Protein AF-A0AAV5FWJ8-F1 (afdb_monomer_lite)

Structure (mmCIF, N/CA/C/O backbone):
data_AF-A0AAV5FWJ8-F1
#
_entry.id   AF-A0AAV5FWJ8-F1
#
loop_
_atom_site.group_PDB
_atom_site.id
_atom_site.type_symbol
_atom_site.label_atom_id
_atom_site.label_alt_id
_atom_site.label_comp_id
_atom_site.label_asym_id
_atom_site.label_entity_id
_atom_site.label_seq_id
_atom_site.pdbx_PDB_ins_code
_atom_site.Cartn_x
_atom_site.Cartn_y
_atom_site.Cartn_z
_atom_site.occupancy
_atom_site.B_iso_or_equiv
_atom_site.auth_seq_id
_atom_site.auth_comp_id
_atom_site.auth_asym_id
_atom_site.auth_atom_id
_atom_site.pdbx_PDB_model_num
ATOM 1 N N . MET A 1 1 ? 58.775 -11.569 -52.086 1.00 60.81 1 MET A N 1
ATOM 2 C CA . MET A 1 1 ? 58.206 -10.870 -50.910 1.00 60.81 1 MET A CA 1
ATOM 3 C C . MET A 1 1 ? 56.687 -10.747 -50.998 1.00 60.81 1 MET A C 1
ATOM 5 O O . MET A 1 1 ? 56.030 -11.166 -50.059 1.00 60.81 1 MET A O 1
ATOM 9 N N . GLU A 1 2 ? 56.123 -10.291 -52.120 1.00 70.44 2 GLU A N 1
ATOM 10 C CA . GLU A 1 2 ? 54.663 -10.152 -52.333 1.00 70.44 2 GLU A CA 1
ATOM 11 C C . GLU A 1 2 ? 53.834 -11.426 -52.063 1.00 70.44 2 GLU A C 1
ATOM 13 O O . GLU A 1 2 ? 52.819 -11.384 -51.371 1.00 70.44 2 GLU A O 1
ATOM 18 N N . ALA A 1 3 ? 54.298 -12.592 -52.529 1.00 71.25 3 ALA A N 1
ATOM 19 C CA . ALA A 1 3 ? 53.581 -13.860 -52.343 1.00 71.25 3 ALA A CA 1
ATOM 20 C C . ALA A 1 3 ? 53.459 -14.290 -50.865 1.00 71.25 3 ALA A C 1
ATOM 22 O O . ALA A 1 3 ? 52.453 -14.877 -50.471 1.00 71.25 3 ALA A O 1
ATOM 23 N N . ALA A 1 4 ? 54.450 -13.960 -50.030 1.00 77.69 4 ALA A N 1
ATOM 24 C CA . ALA A 1 4 ? 54.425 -14.277 -48.601 1.00 77.69 4 ALA A CA 1
ATOM 25 C C . ALA A 1 4 ? 53.413 -13.400 -47.842 1.00 77.69 4 ALA A C 1
ATOM 27 O O . ALA A 1 4 ? 52.727 -13.878 -46.940 1.00 77.69 4 ALA A O 1
ATOM 28 N N . TRP A 1 5 ? 53.265 -12.137 -48.253 1.00 76.62 5 TRP A N 1
ATOM 29 C CA . TRP A 1 5 ? 52.273 -11.214 -47.696 1.00 76.62 5 TRP A CA 1
ATOM 30 C C . TRP A 1 5 ? 50.840 -11.589 -48.075 1.00 76.62 5 TRP A C 1
ATOM 32 O O . TRP A 1 5 ? 49.943 -11.509 -47.235 1.00 76.62 5 TRP A O 1
ATOM 42 N N . LEU A 1 6 ? 50.628 -12.048 -49.310 1.00 83.25 6 LEU A N 1
ATOM 43 C CA . LEU A 1 6 ? 49.345 -12.597 -49.752 1.00 83.25 6 LEU A CA 1
ATOM 44 C C . LEU A 1 6 ? 48.966 -13.851 -48.959 1.00 83.25 6 LEU A C 1
ATOM 46 O O . LEU A 1 6 ? 47.841 -13.941 -48.469 1.00 83.25 6 LEU A O 1
ATOM 50 N N . LEU A 1 7 ? 49.912 -14.773 -48.755 1.00 85.00 7 LEU A N 1
ATOM 51 C CA . LEU A 1 7 ? 49.675 -15.991 -47.980 1.00 85.00 7 LEU A CA 1
ATOM 52 C C . LEU A 1 7 ? 49.298 -15.677 -46.523 1.00 85.00 7 LEU A C 1
ATOM 54 O O . LEU A 1 7 ? 48.324 -16.220 -46.011 1.00 85.00 7 LEU A O 1
ATOM 58 N N . LEU A 1 8 ? 50.013 -14.754 -45.872 1.00 84.94 8 LEU A N 1
ATOM 59 C CA . LEU A 1 8 ? 49.716 -14.338 -44.497 1.00 84.94 8 LEU A CA 1
ATOM 60 C C . LEU A 1 8 ? 48.331 -13.695 -44.362 1.00 84.94 8 LEU A C 1
ATOM 62 O O . LEU A 1 8 ? 47.627 -13.969 -43.394 1.00 84.94 8 LEU A O 1
ATOM 66 N N . ARG A 1 9 ? 47.908 -12.880 -45.336 1.00 87.50 9 ARG A N 1
ATOM 67 C CA . ARG A 1 9 ? 46.565 -12.274 -45.339 1.00 87.50 9 ARG A CA 1
ATOM 68 C C . ARG A 1 9 ? 45.466 -13.314 -45.520 1.00 87.50 9 ARG A C 1
ATOM 70 O O . ARG A 1 9 ? 44.457 -13.241 -44.827 1.00 87.50 9 ARG A O 1
ATOM 77 N N . VAL A 1 10 ? 45.671 -14.291 -46.404 1.00 89.56 10 VAL A N 1
ATOM 78 C CA . VAL A 1 10 ? 44.721 -15.395 -46.605 1.00 89.56 10 VAL A CA 1
ATOM 79 C C . VAL A 1 10 ? 44.623 -16.253 -45.346 1.00 89.56 10 VAL A C 1
ATOM 81 O O . VAL A 1 10 ? 43.520 -16.552 -44.905 1.00 89.56 10 VAL A O 1
ATOM 84 N N . LEU A 1 11 ? 45.750 -16.587 -44.714 1.00 90.31 11 LEU A N 1
ATOM 85 C CA . LEU A 1 11 ? 45.762 -17.353 -43.465 1.00 90.31 11 LEU A CA 1
ATOM 86 C C . LEU A 1 11 ? 45.104 -16.589 -42.309 1.00 90.31 11 LEU A C 1
ATOM 88 O O . LEU A 1 11 ? 44.330 -17.180 -41.562 1.00 90.31 1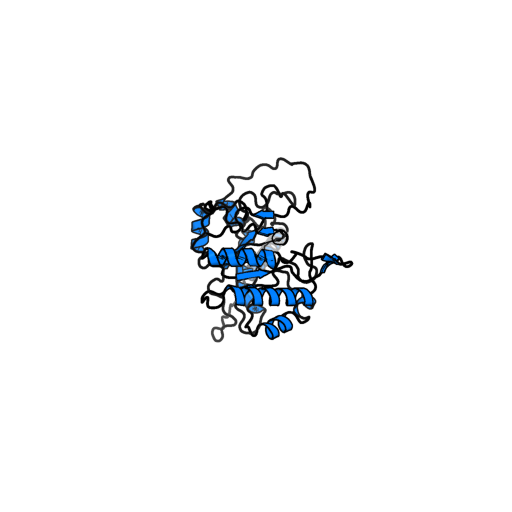1 LEU A O 1
ATOM 92 N N . ALA A 1 12 ? 45.347 -15.281 -42.190 1.00 88.62 12 ALA A N 1
ATOM 93 C CA . ALA A 1 12 ? 44.696 -14.439 -41.189 1.00 88.62 12 ALA A CA 1
ATOM 94 C C . ALA A 1 12 ? 43.181 -14.346 -41.416 1.00 88.62 12 ALA A C 1
ATOM 96 O O . ALA A 1 12 ? 42.411 -14.428 -40.461 1.00 88.62 12 ALA A O 1
ATOM 97 N N . TRP A 1 13 ? 42.744 -14.224 -42.673 1.00 88.19 13 TRP A N 1
ATOM 98 C CA . TRP A 1 13 ? 41.325 -14.189 -43.017 1.00 88.19 13 TRP A CA 1
ATOM 99 C C . TRP A 1 13 ? 40.649 -15.536 -42.747 1.00 88.19 13 TRP A C 1
ATOM 101 O O . TRP A 1 13 ? 39.621 -15.572 -42.086 1.00 88.19 13 TRP A O 1
ATOM 111 N N . LEU A 1 14 ? 41.270 -16.650 -43.147 1.00 87.38 14 LEU A N 1
ATOM 112 C CA . LEU A 1 14 ? 40.779 -17.998 -42.845 1.00 87.38 14 LEU A CA 1
ATOM 113 C C . LEU A 1 14 ? 40.705 -18.259 -41.336 1.00 87.38 14 LEU A C 1
ATOM 115 O O . LEU A 1 14 ? 39.734 -18.849 -40.867 1.00 87.38 14 LEU A O 1
ATOM 119 N N . TRP A 1 15 ? 41.692 -17.793 -40.567 1.00 82.75 15 TRP A N 1
ATOM 120 C CA . TRP A 1 15 ? 41.691 -17.900 -39.109 1.00 82.75 15 TRP A CA 1
ATOM 121 C C . TRP A 1 15 ? 40.567 -17.069 -38.475 1.00 82.75 15 TRP A C 1
ATOM 123 O O . TRP A 1 15 ? 39.828 -17.576 -37.632 1.00 82.75 15 TRP A O 1
ATOM 133 N N . PHE A 1 16 ? 40.375 -15.827 -38.928 1.00 80.00 16 PHE A N 1
ATOM 134 C CA . PHE A 1 16 ? 39.308 -14.946 -38.449 1.00 80.00 16 PHE A CA 1
ATOM 135 C C . PHE A 1 16 ? 37.911 -15.472 -38.820 1.00 80.00 16 PHE A C 1
ATOM 137 O O . PHE A 1 16 ? 37.017 -15.512 -37.976 1.00 80.00 16 PHE A O 1
ATOM 144 N N . SER A 1 17 ? 37.731 -15.966 -40.047 1.00 76.06 17 SER A N 1
ATOM 145 C CA . SER A 1 17 ? 36.498 -16.622 -40.490 1.00 76.06 17 SER A CA 1
ATOM 146 C C . SER A 1 17 ? 36.217 -17.900 -39.698 1.00 76.06 17 SER A C 1
ATOM 148 O O . SER A 1 17 ? 35.085 -18.108 -39.275 1.00 76.06 17 SER A O 1
ATOM 150 N N . ALA A 1 18 ? 37.229 -18.730 -39.421 1.00 75.81 18 ALA A N 1
ATOM 151 C CA . ALA A 1 18 ? 37.073 -19.923 -38.586 1.00 75.81 18 ALA A CA 1
ATOM 152 C C . ALA A 1 18 ? 36.707 -19.580 -37.129 1.00 75.81 18 ALA A C 1
ATOM 154 O O . ALA A 1 18 ? 35.933 -20.304 -36.502 1.00 75.81 18 ALA A O 1
ATOM 155 N N . MET A 1 19 ? 37.220 -18.467 -36.594 1.00 72.69 19 MET A N 1
ATOM 156 C CA . MET A 1 19 ? 36.850 -17.959 -35.271 1.00 72.69 19 MET A CA 1
ATOM 157 C C . MET A 1 19 ? 35.398 -17.452 -35.244 1.00 72.69 19 MET A C 1
ATOM 159 O O . MET A 1 19 ? 34.667 -17.764 -34.308 1.00 72.69 19 MET A O 1
ATOM 163 N N . LEU A 1 20 ? 34.946 -16.764 -36.299 1.00 65.81 20 LEU A N 1
ATOM 164 C CA . LEU A 1 20 ? 33.546 -16.356 -36.479 1.00 65.81 20 LEU A CA 1
ATOM 165 C C . LEU A 1 20 ? 32.591 -17.549 -36.662 1.00 65.81 20 LEU A C 1
ATOM 167 O O . LEU A 1 20 ? 31.482 -17.525 -36.142 1.00 65.81 20 LEU A O 1
ATOM 171 N N . LEU A 1 21 ? 33.023 -18.623 -37.330 1.00 61.06 21 LEU A N 1
ATOM 172 C CA . LEU A 1 21 ? 32.255 -19.872 -37.457 1.00 61.06 21 LEU A CA 1
ATOM 173 C C . LEU A 1 21 ? 32.137 -20.640 -36.126 1.00 61.06 21 LEU A C 1
ATOM 175 O O . LEU A 1 21 ? 31.133 -21.310 -35.897 1.00 61.06 21 LEU A O 1
ATOM 179 N N . ARG A 1 22 ? 33.118 -20.514 -35.221 1.00 57.12 22 ARG A N 1
ATOM 180 C CA . ARG A 1 22 ? 33.041 -21.039 -33.839 1.00 57.12 22 ARG A CA 1
ATOM 181 C C . ARG A 1 22 ? 32.178 -20.186 -32.903 1.00 57.12 22 ARG A C 1
ATOM 183 O O . ARG A 1 22 ? 31.825 -20.659 -31.830 1.00 57.12 22 ARG A O 1
ATOM 190 N N . LEU A 1 23 ? 31.828 -18.968 -33.316 1.00 56.84 23 LEU A N 1
ATOM 191 C CA . LEU A 1 23 ? 30.830 -18.103 -32.678 1.00 56.84 23 LEU A CA 1
ATOM 192 C C . LEU A 1 23 ? 29.406 -18.381 -33.194 1.00 56.84 23 LEU A C 1
ATOM 194 O O . LEU A 1 23 ? 28.501 -17.579 -32.970 1.00 56.84 23 LEU A O 1
ATOM 198 N N . GLY A 1 24 ? 29.180 -19.512 -33.872 1.00 58.09 24 GLY A N 1
ATOM 199 C CA . GLY A 1 24 ? 27.833 -20.056 -34.008 1.00 58.09 24 GLY A CA 1
ATOM 200 C C . GLY A 1 24 ? 27.246 -20.245 -32.612 1.00 58.09 24 GLY A C 1
ATOM 201 O O . GLY A 1 24 ? 27.868 -20.900 -31.776 1.00 58.09 24 GLY A O 1
ATOM 202 N N . ALA A 1 25 ? 26.098 -19.612 -32.354 1.00 63.75 25 ALA A N 1
ATOM 203 C CA . ALA A 1 25 ? 25.400 -19.691 -31.079 1.00 63.75 25 ALA A CA 1
ATOM 204 C C . ALA A 1 25 ? 25.365 -21.149 -30.612 1.00 63.75 25 ALA A C 1
ATOM 206 O O . ALA A 1 25 ? 24.894 -22.023 -31.346 1.00 63.75 25 ALA A O 1
ATOM 207 N N . ALA A 1 26 ? 25.906 -21.416 -29.421 1.00 65.81 26 ALA A N 1
ATOM 208 C CA . ALA A 1 26 ? 25.720 -22.711 -28.795 1.00 65.81 26 ALA A CA 1
ATOM 209 C C . ALA A 1 26 ? 24.214 -22.993 -28.795 1.00 65.81 26 ALA A C 1
ATOM 211 O O . ALA A 1 26 ? 23.427 -22.128 -28.407 1.00 65.81 26 ALA A O 1
ATOM 212 N N . ALA A 1 27 ? 23.808 -24.159 -29.295 1.00 70.88 27 ALA A N 1
ATOM 213 C CA . ALA A 1 27 ? 22.422 -24.578 -29.196 1.00 70.88 27 ALA A CA 1
ATOM 214 C C . ALA A 1 27 ? 22.107 -24.751 -27.705 1.00 70.88 27 ALA A C 1
ATOM 216 O O . ALA A 1 27 ? 22.448 -25.768 -27.102 1.00 70.88 27 ALA A O 1
ATOM 217 N N . GLU A 1 28 ? 21.530 -23.722 -27.092 1.00 77.75 28 GLU A N 1
ATOM 218 C CA . GLU A 1 28 ? 21.041 -23.802 -25.725 1.00 77.75 28 GLU A CA 1
ATOM 219 C C . GLU A 1 28 ? 19.776 -24.659 -25.726 1.00 77.75 28 GLU A C 1
ATOM 221 O O . GLU A 1 28 ? 18.776 -24.341 -26.372 1.00 77.75 28 GLU A O 1
ATOM 226 N N . VAL A 1 29 ? 19.836 -25.788 -25.022 1.00 86.25 29 VAL A N 1
ATOM 227 C CA . VAL A 1 29 ? 18.695 -26.685 -24.858 1.00 86.25 29 VAL A CA 1
ATOM 228 C C . VAL A 1 29 ? 17.967 -26.296 -23.578 1.00 86.25 29 VAL A C 1
ATOM 230 O O . VAL A 1 29 ? 18.503 -26.443 -22.482 1.00 86.25 29 VAL A O 1
ATOM 233 N N . VAL A 1 30 ? 16.728 -25.826 -23.715 1.00 86.38 30 VAL A N 1
ATOM 234 C CA . VAL A 1 30 ? 15.820 -25.610 -22.583 1.00 86.38 30 VAL A CA 1
ATOM 235 C C . VAL A 1 30 ? 15.026 -26.893 -22.348 1.00 86.38 30 VAL A C 1
ATOM 237 O O . VAL A 1 30 ? 14.288 -27.338 -23.226 1.00 86.38 30 VAL A O 1
ATOM 240 N N . ALA A 1 31 ? 15.169 -27.487 -21.163 1.00 88.50 31 ALA A N 1
ATOM 241 C CA . ALA A 1 31 ? 14.372 -28.633 -20.732 1.00 88.50 31 ALA A CA 1
ATOM 242 C C . ALA A 1 31 ? 13.224 -28.168 -19.824 1.00 88.50 31 ALA A C 1
ATOM 244 O O . ALA A 1 31 ? 13.441 -27.401 -18.888 1.00 88.50 31 ALA A O 1
ATOM 245 N N . VAL A 1 32 ? 12.007 -28.647 -20.089 1.00 87.69 32 VAL A N 1
ATOM 246 C CA . VAL A 1 32 ? 10.814 -28.354 -19.281 1.00 87.69 32 VAL A CA 1
ATOM 247 C C . VAL A 1 32 ? 10.379 -29.628 -18.564 1.00 87.69 32 VAL A C 1
ATOM 249 O O . VAL A 1 32 ? 10.025 -30.610 -19.215 1.00 87.69 32 VAL A O 1
ATOM 252 N N . ASP A 1 33 ? 10.390 -29.616 -17.229 1.00 87.56 33 ASP A N 1
ATOM 253 C CA . ASP A 1 33 ? 9.841 -30.706 -16.416 1.00 87.56 33 ASP A CA 1
ATOM 254 C C . ASP A 1 33 ? 8.383 -30.410 -16.041 1.00 87.56 33 ASP A C 1
ATOM 256 O O . ASP A 1 33 ? 8.101 -29.627 -15.138 1.00 87.56 33 ASP A O 1
ATOM 260 N N . GLY A 1 34 ? 7.449 -31.044 -16.752 1.00 89.94 34 GLY A N 1
ATOM 261 C CA . GLY A 1 34 ? 6.010 -30.900 -16.516 1.00 89.94 34 GLY A CA 1
ATOM 262 C C . GLY A 1 34 ? 5.431 -31.829 -15.443 1.00 89.94 34 GLY A C 1
ATOM 263 O O . GLY A 1 34 ? 4.213 -31.880 -15.301 1.00 89.94 34 GLY A O 1
ATOM 264 N N . ARG A 1 35 ? 6.248 -32.608 -14.718 1.00 93.50 35 ARG A N 1
ATOM 265 C CA . ARG A 1 35 ? 5.746 -33.625 -13.770 1.00 93.50 35 ARG A CA 1
ATOM 266 C C . ARG A 1 35 ? 5.279 -33.050 -12.432 1.00 93.50 35 ARG A C 1
ATOM 268 O O . ARG A 1 35 ? 4.534 -33.722 -11.724 1.00 93.50 35 ARG A O 1
ATOM 275 N N . ARG A 1 36 ? 5.726 -31.845 -12.062 1.00 86.19 36 ARG A N 1
ATOM 276 C CA . ARG A 1 36 ? 5.411 -31.207 -10.775 1.00 86.19 36 ARG A CA 1
ATOM 277 C C . ARG A 1 36 ? 5.299 -29.693 -10.934 1.00 86.19 36 ARG A C 1
ATOM 279 O O . ARG A 1 36 ? 6.193 -29.068 -11.495 1.00 86.19 36 ARG A O 1
ATOM 286 N N . ALA A 1 37 ? 4.241 -29.102 -10.383 1.00 82.69 37 ALA A N 1
ATOM 287 C CA . ALA A 1 37 ? 4.173 -27.657 -10.186 1.00 82.69 37 ALA A CA 1
ATOM 288 C C . ALA A 1 37 ? 5.072 -27.256 -9.004 1.00 82.69 37 ALA A C 1
ATOM 290 O O . ALA A 1 37 ? 4.994 -27.862 -7.938 1.00 82.69 37 ALA A O 1
ATOM 291 N N . VAL A 1 38 ? 5.934 -26.255 -9.197 1.00 81.75 38 VAL A N 1
ATOM 292 C CA . VAL A 1 38 ? 6.831 -25.756 -8.135 1.00 81.75 38 VAL A CA 1
ATOM 293 C C . VAL A 1 38 ? 6.149 -24.742 -7.217 1.00 81.75 38 VAL A C 1
ATOM 295 O O . VAL A 1 38 ? 6.497 -24.661 -6.048 1.00 81.75 38 VAL A O 1
ATOM 298 N N . ALA A 1 39 ? 5.180 -23.994 -7.747 1.00 76.19 39 ALA A N 1
ATOM 299 C CA . ALA A 1 39 ? 4.352 -23.028 -7.036 1.00 76.19 39 ALA A CA 1
ATOM 300 C C . ALA A 1 39 ? 3.121 -22.682 -7.894 1.00 76.19 39 ALA A C 1
ATOM 302 O O . ALA A 1 39 ? 3.100 -22.956 -9.099 1.00 76.19 39 ALA A O 1
ATOM 303 N N . ALA A 1 40 ? 2.126 -22.037 -7.288 1.00 78.25 40 ALA A N 1
ATOM 304 C CA . ALA A 1 40 ? 0.996 -21.428 -7.982 1.00 78.25 40 ALA A CA 1
ATOM 305 C C . ALA A 1 40 ? 0.958 -19.925 -7.686 1.00 78.25 40 ALA A C 1
ATOM 307 O O . ALA A 1 40 ? 1.309 -19.488 -6.595 1.00 78.25 40 ALA A O 1
ATOM 308 N N . THR A 1 41 ? 0.535 -19.123 -8.657 1.00 76.75 41 THR A N 1
ATOM 309 C CA . THR A 1 41 ? 0.294 -17.689 -8.462 1.00 76.75 41 THR A CA 1
ATOM 310 C C . THR A 1 41 ? -1.170 -17.449 -8.109 1.00 76.75 41 THR A C 1
ATOM 312 O O . THR A 1 41 ? -2.045 -18.134 -8.641 1.00 76.75 41 THR A O 1
ATOM 315 N N . GLY A 1 42 ? -1.449 -16.457 -7.260 1.00 76.12 42 GLY A N 1
ATOM 316 C CA . GLY A 1 42 ? -2.826 -16.041 -6.968 1.00 76.12 42 GLY A CA 1
ATOM 317 C C . GLY A 1 42 ? -3.536 -15.465 -8.200 1.00 76.12 42 GLY A C 1
ATOM 318 O O . GLY A 1 42 ? -2.884 -15.003 -9.136 1.00 76.12 42 GLY A O 1
ATOM 319 N N . GLU A 1 43 ? -4.873 -15.467 -8.204 1.00 78.31 43 GLU A N 1
ATOM 320 C CA . GLU A 1 43 ? -5.664 -14.952 -9.336 1.00 78.31 43 GLU A CA 1
ATOM 321 C C . GLU A 1 43 ? -5.380 -13.474 -9.624 1.00 78.31 43 GLU A C 1
ATOM 323 O O . GLU A 1 43 ? -5.297 -13.077 -10.780 1.00 78.31 43 GLU A O 1
ATOM 328 N N . ASP A 1 44 ? -5.174 -12.666 -8.583 1.00 77.31 44 ASP A N 1
ATOM 329 C CA . ASP A 1 44 ? -4.772 -11.262 -8.667 1.00 77.31 44 ASP A CA 1
ATOM 330 C C . ASP A 1 44 ? -3.251 -11.077 -8.709 1.00 77.31 44 ASP A C 1
ATOM 332 O O . ASP A 1 44 ? -2.735 -10.117 -8.161 1.00 77.31 44 ASP A O 1
ATOM 336 N N . PHE A 1 45 ? -2.522 -11.976 -9.383 1.00 79.94 45 PHE A N 1
ATOM 337 C CA . PHE A 1 45 ? -1.055 -11.996 -9.430 1.00 79.94 45 PHE A CA 1
ATOM 338 C C . PHE A 1 45 ? -0.399 -10.629 -9.665 1.00 79.94 45 PHE A C 1
ATOM 340 O O . PHE A 1 45 ? 0.649 -10.346 -9.088 1.00 79.94 45 PHE A O 1
ATOM 347 N N . VAL A 1 46 ? -1.002 -9.797 -10.514 1.00 82.00 46 VAL A N 1
ATOM 348 C CA . VAL A 1 46 ? -0.512 -8.454 -10.807 1.00 82.00 46 VAL A CA 1
ATOM 349 C C . VAL A 1 46 ? -1.076 -7.460 -9.797 1.00 82.00 46 VAL A C 1
ATOM 351 O O . VAL A 1 46 ? -2.291 -7.304 -9.663 1.00 82.00 46 VAL A O 1
ATOM 354 N N . CYS A 1 47 ? -0.188 -6.717 -9.138 1.00 83.38 47 CYS A N 1
ATOM 355 C CA . CYS A 1 47 ? -0.560 -5.562 -8.326 1.00 83.38 47 CYS A CA 1
ATOM 356 C C . CYS A 1 47 ? 0.106 -4.260 -8.786 1.00 83.38 47 CYS A C 1
ATOM 358 O O . CYS A 1 47 ? 1.048 -4.251 -9.584 1.00 83.38 47 CYS A O 1
ATOM 360 N N . ALA A 1 48 ? -0.410 -3.150 -8.264 1.00 85.38 48 ALA A N 1
ATOM 361 C CA . ALA A 1 48 ? 0.090 -1.796 -8.454 1.00 85.38 48 ALA A CA 1
ATOM 362 C C . ALA A 1 48 ? 0.026 -1.010 -7.138 1.00 85.38 48 ALA A C 1
ATOM 364 O O . ALA A 1 48 ? -0.843 -1.271 -6.306 1.00 85.38 48 ALA A O 1
ATOM 365 N N . THR A 1 49 ? 0.898 -0.012 -6.968 1.00 86.38 49 THR A N 1
ATOM 366 C CA . THR A 1 49 ? 0.887 0.882 -5.800 1.00 86.38 49 THR A CA 1
ATOM 367 C C . THR A 1 49 ? 0.506 2.320 -6.165 1.00 86.38 49 THR A C 1
ATOM 369 O O . THR A 1 49 ? 0.829 2.812 -7.249 1.00 86.38 49 THR A O 1
ATOM 372 N N . LEU A 1 50 ? -0.170 3.010 -5.243 1.00 86.06 50 LEU A N 1
ATOM 373 C CA . LEU A 1 50 ? -0.365 4.462 -5.252 1.00 86.06 50 LEU A CA 1
ATOM 374 C C . LEU A 1 50 ? 0.140 5.054 -3.939 1.00 86.06 50 LEU A C 1
ATOM 376 O O . LEU A 1 50 ? -0.248 4.589 -2.867 1.00 86.06 50 LEU A O 1
ATOM 380 N N . ASP A 1 51 ? 0.957 6.100 -4.043 1.00 86.12 51 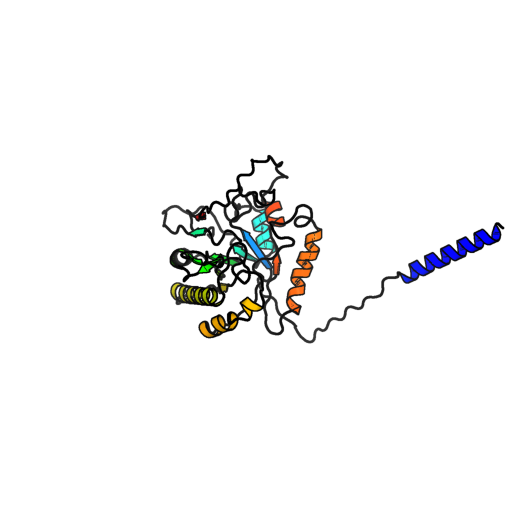ASP A N 1
ATOM 381 C CA . ASP A 1 51 ? 1.598 6.739 -2.892 1.00 86.12 51 ASP A CA 1
ATOM 382 C C . ASP A 1 51 ? 0.833 7.987 -2.418 1.00 86.12 51 ASP A C 1
ATOM 384 O O . ASP A 1 51 ? 0.192 8.692 -3.210 1.00 86.12 51 ASP A O 1
ATOM 388 N N . TRP A 1 52 ? 0.942 8.296 -1.127 1.00 85.31 52 TRP A N 1
ATOM 389 C CA . TRP A 1 52 ? 0.439 9.495 -0.446 1.00 85.31 52 TRP A CA 1
ATOM 390 C C . TRP A 1 52 ? 1.272 10.758 -0.741 1.00 85.31 52 TRP A C 1
ATOM 392 O O . TRP A 1 52 ? 1.453 11.607 0.126 1.00 85.31 52 TRP A O 1
ATOM 402 N N . TRP A 1 53 ? 1.784 10.911 -1.964 1.00 84.25 53 TRP A N 1
ATOM 403 C CA . TRP A 1 53 ? 2.774 11.936 -2.306 1.00 84.25 53 TRP A CA 1
ATOM 404 C C . TRP A 1 53 ? 2.147 13.279 -2.739 1.00 84.25 53 TRP A C 1
ATOM 406 O O . TRP A 1 53 ? 1.464 13.326 -3.767 1.00 84.25 53 TRP A O 1
ATOM 416 N N . PRO A 1 54 ? 2.359 14.401 -2.025 1.00 85.88 54 PRO A N 1
ATOM 417 C CA . PRO A 1 54 ? 1.876 15.712 -2.466 1.00 85.88 54 PRO A CA 1
ATOM 418 C C . PRO A 1 54 ? 2.569 16.184 -3.757 1.00 85.88 54 PRO A C 1
ATOM 420 O O . PRO A 1 54 ? 3.753 15.896 -3.949 1.00 85.88 54 PRO A O 1
ATOM 423 N N . PRO A 1 55 ? 1.881 16.928 -4.643 1.00 82.81 55 PRO A N 1
ATOM 424 C CA . PRO A 1 55 ? 2.468 17.401 -5.899 1.00 82.81 55 PRO A CA 1
ATOM 425 C C . PRO A 1 55 ? 3.625 18.386 -5.677 1.00 82.81 55 PRO A C 1
ATOM 427 O O . PRO A 1 55 ? 4.542 18.425 -6.492 1.00 82.81 55 PRO A O 1
ATOM 430 N N . GLU A 1 56 ? 3.621 19.132 -4.569 1.00 83.81 56 GLU A N 1
ATOM 431 C CA . GLU A 1 56 ? 4.683 20.073 -4.193 1.00 83.81 56 GLU A CA 1
ATOM 432 C C . GLU A 1 56 ? 5.905 19.378 -3.569 1.00 83.81 56 GLU A C 1
ATOM 434 O O . GLU A 1 56 ? 6.938 20.010 -3.341 1.00 83.81 56 GLU A O 1
ATOM 439 N N . LYS A 1 57 ? 5.817 18.073 -3.277 1.00 84.94 57 LYS A N 1
ATOM 440 C CA . LYS A 1 57 ? 6.912 17.319 -2.666 1.00 84.94 57 LYS A CA 1
ATOM 441 C C . LYS A 1 57 ? 7.918 16.877 -3.730 1.00 84.94 57 LYS A C 1
ATOM 443 O O . LYS A 1 57 ? 7.801 15.803 -4.324 1.00 84.94 57 LYS A O 1
ATOM 448 N N . CYS A 1 58 ? 8.928 17.711 -3.950 1.00 85.69 58 CYS A N 1
ATOM 449 C CA . CYS A 1 58 ? 9.962 17.513 -4.966 1.00 85.69 58 CYS A CA 1
ATOM 450 C C . CYS A 1 58 ? 11.281 17.012 -4.364 1.00 85.69 58 CYS A C 1
ATOM 452 O O . CYS A 1 58 ? 12.328 17.656 -4.471 1.00 85.69 58 CYS A O 1
ATOM 454 N N . ASP A 1 59 ? 11.224 15.862 -3.695 1.00 81.75 59 ASP A N 1
ATOM 455 C CA . ASP A 1 59 ? 12.425 15.215 -3.172 1.00 81.75 59 ASP A CA 1
ATOM 456 C C . ASP A 1 59 ? 13.309 14.710 -4.327 1.00 81.75 59 ASP A C 1
ATOM 458 O O . ASP A 1 59 ? 12.854 14.496 -5.450 1.00 81.75 59 ASP A O 1
ATOM 462 N N . TYR A 1 60 ? 14.601 14.515 -4.055 1.00 80.62 60 TYR A N 1
ATOM 463 C CA . TYR A 1 60 ? 15.550 13.922 -5.013 1.00 80.62 60 TYR A CA 1
ATOM 464 C C . TYR A 1 60 ? 15.687 14.698 -6.338 1.00 80.62 60 TYR A C 1
ATOM 466 O O . TYR A 1 60 ? 16.066 14.138 -7.362 1.00 80.62 60 TYR A O 1
ATOM 474 N N . GLY A 1 61 ? 15.387 16.001 -6.315 1.00 80.88 61 GLY A N 1
ATOM 475 C CA . GLY A 1 61 ? 15.505 16.888 -7.473 1.00 80.88 61 GLY A CA 1
ATOM 476 C C . GLY A 1 61 ? 14.342 16.800 -8.465 1.00 80.88 61 GLY A C 1
ATOM 477 O O . GLY A 1 61 ? 14.437 17.380 -9.544 1.00 80.88 61 GLY A O 1
ATOM 478 N N . THR A 1 62 ? 13.246 16.102 -8.137 1.00 76.88 62 THR A N 1
ATOM 479 C CA . THR A 1 62 ? 12.088 15.979 -9.033 1.00 76.88 62 THR A CA 1
ATOM 480 C C . THR A 1 62 ? 10.757 15.870 -8.285 1.00 76.88 62 THR A C 1
ATOM 482 O O . THR A 1 62 ? 10.637 15.196 -7.267 1.00 76.88 62 THR A O 1
ATOM 485 N N . CYS A 1 63 ? 9.708 16.496 -8.820 1.00 82.12 63 CYS A N 1
ATOM 486 C CA . CYS A 1 63 ? 8.335 16.353 -8.327 1.00 82.12 63 CYS A CA 1
ATOM 487 C C . CYS A 1 63 ? 7.727 15.064 -8.896 1.00 82.12 63 CYS A C 1
ATOM 489 O O . CYS A 1 63 ? 6.911 15.068 -9.818 1.00 82.12 63 CYS A O 1
ATOM 491 N N . ALA A 1 64 ? 8.202 13.931 -8.383 1.00 75.56 64 ALA A N 1
ATOM 492 C CA . ALA A 1 64 ? 8.156 12.659 -9.093 1.00 75.56 64 ALA A CA 1
ATOM 493 C C . ALA A 1 64 ? 6.745 12.092 -9.335 1.00 75.56 64 ALA A C 1
ATOM 495 O O . ALA A 1 64 ? 6.582 11.242 -10.213 1.00 75.56 64 ALA A O 1
ATOM 496 N N . TRP A 1 65 ? 5.758 12.526 -8.548 1.00 79.12 65 TRP A N 1
ATOM 497 C CA . TRP A 1 65 ? 4.374 12.054 -8.622 1.00 79.12 65 TRP A CA 1
ATOM 498 C C . TRP A 1 65 ? 3.416 13.059 -9.265 1.00 79.12 65 TRP A C 1
ATOM 500 O O . TRP A 1 65 ? 2.402 12.635 -9.814 1.00 79.12 65 TRP A O 1
ATOM 510 N N . GLY A 1 66 ? 3.710 14.365 -9.243 1.00 83.00 66 GLY A N 1
ATOM 511 C CA . GLY A 1 66 ? 2.811 15.400 -9.767 1.00 83.00 66 GLY A CA 1
ATOM 512 C C . GLY A 1 66 ? 1.351 15.175 -9.345 1.00 83.00 66 GLY A C 1
ATOM 513 O O . GLY A 1 66 ? 1.044 15.029 -8.164 1.00 83.00 66 GLY A O 1
ATOM 514 N N . ARG A 1 67 ? 0.437 15.082 -10.319 1.00 82.25 67 ARG A N 1
ATOM 515 C CA . ARG A 1 67 ? -0.995 14.802 -10.087 1.00 82.25 67 ARG A CA 1
ATOM 516 C C . ARG A 1 67 ? -1.363 13.312 -10.078 1.00 82.25 67 ARG A C 1
ATOM 518 O O . ARG A 1 67 ? -2.542 12.988 -10.084 1.00 82.25 67 ARG A O 1
ATOM 525 N N . ALA A 1 68 ? -0.386 12.411 -10.090 1.00 80.38 68 ALA A N 1
ATOM 526 C CA . ALA A 1 68 ? -0.593 10.967 -10.196 1.00 80.38 68 ALA A CA 1
ATOM 527 C C . ALA A 1 68 ? -0.551 10.225 -8.846 1.00 80.38 68 ALA A C 1
ATOM 529 O O . ALA A 1 68 ? -0.561 8.996 -8.825 1.00 80.38 68 ALA A O 1
ATOM 530 N N . SER A 1 69 ? -0.484 10.944 -7.724 1.00 83.44 69 SER A N 1
ATOM 531 C CA . SER A 1 69 ? -0.556 10.355 -6.384 1.00 83.44 69 SER A CA 1
ATOM 532 C C . SER A 1 69 ? -1.990 10.078 -5.953 1.00 83.44 69 SER A C 1
ATOM 534 O O . SER A 1 69 ? -2.946 10.603 -6.532 1.00 83.44 69 SER A O 1
ATOM 536 N N . LEU A 1 70 ? -2.143 9.321 -4.866 1.00 81.69 70 LEU A N 1
ATOM 537 C CA . LEU A 1 70 ? -3.444 9.040 -4.267 1.00 81.69 70 LEU A CA 1
ATOM 538 C C . LEU A 1 70 ? -4.244 10.322 -3.981 1.00 81.69 70 LEU A C 1
ATOM 540 O O . LEU A 1 70 ? -5.463 10.354 -4.111 1.00 81.69 70 LEU A O 1
ATOM 544 N N . LEU A 1 71 ? -3.559 11.414 -3.652 1.00 80.44 71 LEU A N 1
ATOM 545 C CA . LEU A 1 71 ? -4.199 12.680 -3.320 1.00 80.44 71 LEU A CA 1
ATOM 546 C C . LEU A 1 71 ? -4.894 13.323 -4.516 1.00 80.44 71 LEU A C 1
ATOM 548 O O . LEU A 1 71 ? -5.934 13.949 -4.333 1.00 80.44 71 LEU A O 1
ATOM 552 N N . ASN A 1 72 ? -4.385 13.154 -5.737 1.00 79.19 72 ASN A N 1
ATOM 553 C CA . ASN A 1 72 ? -4.754 14.010 -6.872 1.00 79.19 72 ASN A CA 1
ATOM 554 C C . ASN A 1 72 ? -5.085 13.266 -8.167 1.00 79.19 72 ASN A C 1
ATOM 556 O O . ASN A 1 72 ? -5.492 13.917 -9.134 1.00 79.19 72 ASN A O 1
ATOM 560 N N . LEU A 1 73 ? -4.930 11.939 -8.179 1.00 81.31 73 LEU A N 1
ATOM 561 C CA . LEU A 1 73 ? -5.168 11.114 -9.353 1.00 81.31 73 LEU A CA 1
ATOM 562 C C . LEU A 1 73 ? -6.598 11.281 -9.876 1.00 81.31 73 LEU A C 1
ATOM 564 O O . LEU A 1 73 ? -7.576 11.120 -9.141 1.00 81.31 73 LEU A O 1
ATOM 568 N N . ASP A 1 74 ? -6.711 11.573 -11.170 1.00 79.88 74 ASP A N 1
ATOM 569 C CA . ASP A 1 74 ? -7.990 11.608 -11.869 1.00 79.88 74 ASP A CA 1
ATOM 570 C C . ASP A 1 74 ? -8.473 10.182 -12.165 1.00 79.88 74 ASP A C 1
ATOM 572 O O . ASP A 1 74 ? -8.092 9.561 -13.158 1.00 79.88 74 ASP A O 1
ATOM 576 N N . LEU A 1 75 ? -9.344 9.669 -11.297 1.00 78.88 75 LEU A N 1
ATOM 577 C CA . LEU A 1 75 ? -9.946 8.340 -11.436 1.00 78.88 75 LEU A CA 1
ATOM 578 C C . LEU A 1 75 ? -10.951 8.238 -12.598 1.00 78.88 75 LEU A C 1
ATOM 580 O O . LEU A 1 75 ? -11.365 7.136 -12.951 1.00 78.88 75 LEU A O 1
ATOM 584 N N . SER A 1 76 ? -11.343 9.363 -13.207 1.00 78.75 76 SER A N 1
ATOM 585 C CA . SER A 1 76 ? -12.213 9.385 -14.391 1.00 78.75 76 SER A CA 1
ATOM 586 C C . SER A 1 76 ? -11.440 9.285 -15.710 1.00 78.75 76 SER A C 1
ATOM 588 O O . SER A 1 76 ? -12.039 9.142 -16.781 1.00 78.75 76 SER A O 1
ATOM 590 N N . ASN A 1 77 ? -10.107 9.320 -15.643 1.00 82.06 77 ASN A N 1
ATOM 591 C CA . ASN A 1 77 ? -9.244 9.260 -16.807 1.00 82.06 77 ASN A CA 1
ATOM 592 C C . ASN A 1 77 ? -9.427 7.932 -17.567 1.00 82.06 77 ASN A C 1
ATOM 594 O O . ASN A 1 77 ? -9.231 6.838 -17.033 1.00 82.06 77 ASN A O 1
ATOM 598 N N . LYS A 1 78 ? -9.779 8.024 -18.854 1.00 85.44 78 LYS A N 1
ATOM 599 C CA . LYS A 1 78 ? -10.065 6.851 -19.698 1.00 85.44 78 LYS A CA 1
ATOM 600 C C . LYS A 1 78 ? -8.849 5.947 -19.908 1.00 85.44 78 LYS A C 1
ATOM 602 O O . LYS A 1 78 ? -9.022 4.736 -20.019 1.00 85.44 78 LYS A O 1
ATOM 607 N N . VAL A 1 79 ? -7.640 6.509 -19.959 1.00 83.81 79 VAL A N 1
ATOM 608 C CA . VAL A 1 79 ? -6.399 5.732 -20.106 1.00 83.81 79 VAL A CA 1
ATOM 609 C C . VAL A 1 79 ? -6.162 4.907 -18.846 1.00 83.81 79 VAL A C 1
ATOM 611 O O . VAL A 1 79 ? -5.950 3.701 -18.945 1.00 83.81 79 VAL A O 1
ATOM 614 N N . LEU A 1 80 ? -6.299 5.524 -17.669 1.00 82.12 80 LEU A N 1
ATOM 615 C CA . LEU A 1 80 ? -6.209 4.828 -16.385 1.00 82.12 80 LEU A CA 1
ATOM 616 C C . LEU A 1 80 ? -7.248 3.703 -16.276 1.00 82.12 80 LEU A C 1
ATOM 618 O O . LEU A 1 80 ? -6.902 2.573 -15.942 1.00 82.12 80 LEU A O 1
ATOM 622 N N . LEU A 1 81 ? -8.510 3.992 -16.601 1.00 83.81 81 LEU A N 1
ATOM 623 C CA . LEU A 1 81 ? -9.595 3.007 -16.552 1.00 83.81 81 LEU A CA 1
ATOM 624 C C . LEU A 1 81 ? -9.344 1.814 -17.485 1.00 83.81 81 LEU A C 1
ATOM 626 O O . LEU A 1 81 ? -9.558 0.667 -17.091 1.00 83.81 81 LEU A O 1
ATOM 630 N N . ASN A 1 82 ? -8.877 2.070 -18.710 1.00 85.81 82 ASN A N 1
ATOM 631 C CA . ASN A 1 82 ? -8.546 1.014 -19.665 1.00 85.81 82 ASN A CA 1
ATOM 632 C C . ASN A 1 82 ? -7.351 0.182 -19.202 1.00 85.81 82 ASN A C 1
ATOM 634 O O . ASN A 1 82 ? -7.364 -1.034 -19.369 1.00 85.81 82 ASN A O 1
ATOM 638 N N . ALA A 1 83 ? -6.352 0.814 -18.591 1.00 83.62 83 ALA A N 1
ATOM 639 C CA . ALA A 1 83 ? -5.209 0.105 -18.044 1.00 83.62 83 ALA A CA 1
ATOM 640 C C . ALA A 1 83 ? -5.620 -0.816 -16.895 1.00 83.62 83 ALA A C 1
ATOM 642 O O . ALA A 1 83 ? -5.329 -2.004 -16.929 1.00 83.62 83 ALA A O 1
ATOM 643 N N . VAL A 1 84 ? -6.375 -0.308 -15.922 1.00 84.25 84 VAL A N 1
ATOM 644 C CA . VAL A 1 84 ? -6.864 -1.114 -14.793 1.00 84.25 84 VAL A CA 1
ATOM 645 C C . VAL A 1 84 ? -7.696 -2.297 -15.285 1.00 84.25 84 VAL A C 1
ATOM 647 O O . VAL A 1 84 ? -7.535 -3.407 -14.788 1.00 84.25 84 VAL A O 1
ATOM 650 N N . ARG A 1 85 ? -8.526 -2.090 -16.316 1.00 86.06 85 ARG A N 1
ATOM 651 C CA . ARG A 1 85 ? -9.277 -3.173 -16.960 1.00 86.06 85 ARG A CA 1
ATOM 652 C C . ARG A 1 85 ? -8.368 -4.193 -17.651 1.00 86.06 85 ARG A C 1
ATOM 654 O O . ARG A 1 85 ? -8.654 -5.381 -17.577 1.0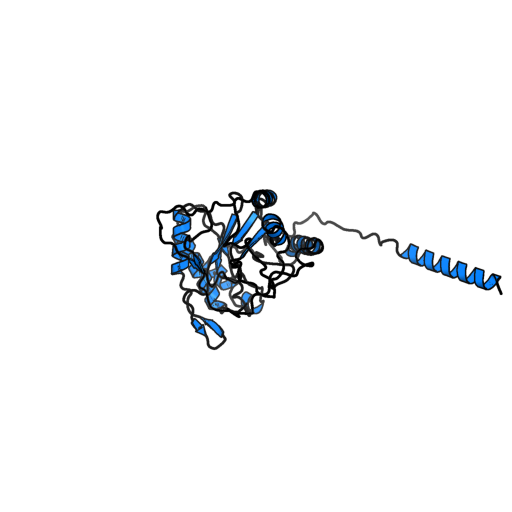0 86.06 85 ARG A O 1
ATOM 661 N N . ALA A 1 86 ? -7.307 -3.752 -18.323 1.00 86.56 86 ALA A N 1
ATOM 662 C CA . ALA A 1 86 ? -6.381 -4.636 -19.034 1.00 86.56 86 ALA A CA 1
ATOM 663 C C . ALA A 1 86 ? -5.571 -5.540 -18.092 1.00 86.56 86 ALA A C 1
ATOM 665 O O . ALA A 1 86 ? -5.188 -6.635 -18.490 1.00 86.56 86 ALA A O 1
ATOM 666 N N . PHE A 1 87 ? -5.341 -5.099 -16.854 1.00 84.94 87 PHE A N 1
ATOM 667 C CA . PHE A 1 87 ? -4.665 -5.883 -15.818 1.00 84.94 87 PHE A CA 1
ATOM 668 C C . PHE A 1 87 ? -5.635 -6.547 -14.830 1.00 84.94 87 PHE A C 1
ATOM 670 O O . PHE A 1 87 ? -5.201 -7.030 -13.790 1.00 84.94 87 PHE A O 1
ATOM 677 N N . ALA A 1 88 ? -6.941 -6.564 -15.118 1.00 86.38 88 ALA A N 1
ATOM 678 C CA . ALA A 1 88 ? -7.913 -7.196 -14.237 1.00 86.38 88 ALA A CA 1
ATOM 679 C C . ALA A 1 88 ? -7.746 -8.735 -14.220 1.00 86.38 88 ALA A C 1
ATOM 681 O O . ALA A 1 88 ? -7.598 -9.328 -15.291 1.00 86.38 88 ALA A O 1
ATOM 682 N N . PRO A 1 89 ? -7.848 -9.394 -13.048 1.00 87.81 89 PRO A N 1
ATOM 683 C CA . PRO A 1 89 ? -8.023 -8.799 -11.719 1.00 87.81 89 PRO A CA 1
ATOM 684 C C . PRO A 1 89 ? -6.730 -8.130 -11.209 1.00 87.81 89 PRO A C 1
ATOM 686 O O . PRO A 1 89 ? -5.694 -8.772 -11.083 1.00 87.81 89 PRO A O 1
ATOM 689 N N . LEU A 1 90 ? -6.819 -6.835 -10.877 1.00 86.94 90 LEU A N 1
ATOM 690 C CA . LEU A 1 90 ? -5.699 -6.023 -10.392 1.00 86.94 90 LEU A CA 1
ATOM 691 C C . LEU A 1 90 ? -5.892 -5.717 -8.910 1.00 86.94 90 LEU A C 1
ATOM 693 O O . LEU A 1 90 ? -6.950 -5.211 -8.525 1.00 86.94 90 LEU A O 1
ATOM 697 N N . THR A 1 91 ? -4.852 -5.917 -8.105 1.00 88.12 91 THR A N 1
ATOM 698 C CA . THR A 1 91 ? -4.814 -5.390 -6.735 1.00 88.12 91 THR A CA 1
ATOM 699 C C . THR A 1 91 ? -4.082 -4.053 -6.692 1.00 88.12 91 THR A C 1
ATOM 701 O O . THR A 1 91 ? -2.943 -3.931 -7.138 1.00 88.12 91 THR A O 1
ATOM 704 N N . LEU A 1 92 ? -4.735 -3.034 -6.142 1.00 88.44 92 LEU A N 1
ATOM 705 C CA . LEU A 1 92 ? -4.197 -1.692 -5.972 1.00 88.44 92 LEU A CA 1
ATOM 706 C C . LEU A 1 92 ? -3.914 -1.441 -4.485 1.00 88.44 92 LEU A C 1
ATOM 708 O O . LEU A 1 92 ? -4.842 -1.349 -3.679 1.00 88.44 92 LEU A O 1
ATOM 712 N N . ARG A 1 93 ? -2.632 -1.337 -4.126 1.00 91.81 93 ARG A N 1
ATOM 713 C CA . ARG A 1 93 ? -2.162 -1.030 -2.768 1.00 91.81 93 ARG A CA 1
ATOM 714 C C . ARG A 1 93 ? -1.990 0.478 -2.602 1.00 91.81 93 ARG A C 1
ATOM 716 O O . ARG A 1 93 ? -1.233 1.113 -3.333 1.00 91.81 93 ARG A O 1
ATOM 723 N N . LEU A 1 94 ? -2.710 1.056 -1.649 1.00 91.44 94 LEU A N 1
ATOM 724 C CA . LEU A 1 94 ? -2.714 2.486 -1.347 1.00 91.44 94 LEU A CA 1
ATOM 725 C C . LEU A 1 94 ? -1.875 2.716 -0.087 1.00 91.44 94 LEU A C 1
ATOM 727 O O . LEU A 1 94 ? -2.313 2.342 1.000 1.00 91.44 94 LEU A O 1
ATOM 731 N N . GLY A 1 95 ? -0.681 3.290 -0.225 1.00 91.38 95 GLY A N 1
ATOM 732 C CA . GLY A 1 95 ? 0.298 3.319 0.865 1.00 91.38 95 GLY A CA 1
ATOM 733 C C . GLY A 1 95 ? 1.539 4.151 0.555 1.00 91.38 95 GLY A C 1
ATOM 734 O O . GLY A 1 95 ? 1.417 5.265 0.052 1.00 91.38 95 GLY A O 1
ATOM 735 N N . GLY A 1 96 ? 2.719 3.622 0.872 1.00 89.25 96 GLY A N 1
ATOM 736 C CA . GLY A 1 96 ? 4.011 4.291 0.680 1.00 89.25 96 GLY A CA 1
ATOM 737 C C . GLY A 1 96 ? 4.473 5.064 1.916 1.00 89.25 96 GLY A C 1
ATOM 738 O O . GLY A 1 96 ? 3.791 5.104 2.942 1.00 89.25 96 GLY A O 1
ATOM 739 N N . SER A 1 97 ? 5.639 5.708 1.839 1.00 87.62 97 SER A N 1
ATOM 740 C CA . SER A 1 97 ? 6.350 6.231 3.021 1.00 87.62 97 SER A CA 1
ATOM 741 C C . SER A 1 97 ? 5.580 7.283 3.832 1.00 87.62 97 SER A C 1
ATOM 743 O O . SER A 1 97 ? 5.896 7.528 4.997 1.00 87.62 97 SER A O 1
ATOM 745 N N . LEU A 1 98 ? 4.590 7.955 3.235 1.00 90.38 98 LEU A N 1
ATOM 746 C CA . LEU A 1 98 ? 3.779 8.965 3.924 1.00 90.38 98 LEU A CA 1
ATOM 747 C C . LEU A 1 98 ? 2.542 8.391 4.629 1.00 90.38 98 LEU A C 1
ATOM 749 O O . LEU A 1 98 ? 1.920 9.111 5.408 1.00 90.38 98 LEU A O 1
ATOM 753 N N . GLN A 1 99 ? 2.224 7.109 4.432 1.00 92.50 99 GLN A N 1
ATOM 754 C CA . GLN A 1 99 ? 1.111 6.405 5.077 1.00 92.50 99 GLN A CA 1
ATOM 755 C C . GLN A 1 99 ? 1.114 6.552 6.605 1.00 92.50 99 GLN A C 1
ATOM 757 O O . GLN A 1 99 ? 0.083 6.858 7.202 1.00 92.50 99 GLN A O 1
ATOM 762 N N . ASP A 1 100 ? 2.283 6.419 7.234 1.00 94.31 100 ASP A N 1
ATOM 763 C CA . ASP A 1 100 ? 2.467 6.517 8.689 1.00 94.31 100 ASP A CA 1
ATOM 764 C C . ASP A 1 100 ? 2.405 7.951 9.246 1.00 94.31 100 ASP A C 1
ATOM 766 O O . ASP A 1 100 ? 2.705 8.212 10.410 1.00 94.31 100 ASP A O 1
ATOM 770 N N . LYS A 1 101 ? 2.005 8.911 8.409 1.00 91.06 101 LYS A N 1
ATOM 771 C CA . LYS A 1 101 ? 1.772 10.313 8.783 1.00 91.06 101 LYS A CA 1
ATOM 772 C C . LYS A 1 101 ? 0.343 10.765 8.484 1.00 91.06 101 LYS A C 1
ATOM 774 O O . LYS A 1 101 ? 0.002 11.926 8.717 1.00 91.06 101 LYS A O 1
ATOM 779 N N . VAL A 1 102 ? -0.492 9.873 7.951 1.00 89.81 102 VAL A N 1
ATOM 780 C CA . VAL A 1 102 ? -1.885 10.170 7.610 1.00 89.81 102 VAL A CA 1
ATOM 781 C C . VAL A 1 102 ? -2.758 10.057 8.853 1.00 89.81 102 VAL A C 1
ATOM 783 O O . VAL A 1 102 ? -2.617 9.123 9.643 1.00 89.81 102 VAL A O 1
ATOM 786 N N . VAL A 1 103 ? -3.688 10.998 8.999 1.00 89.38 103 VAL A N 1
ATOM 787 C CA . VAL A 1 103 ? -4.783 10.928 9.970 1.00 89.38 103 VAL A CA 1
ATOM 788 C C . VAL A 1 103 ? -6.107 10.986 9.214 1.00 89.38 103 VAL A C 1
ATOM 790 O O . VAL A 1 103 ? -6.347 11.862 8.374 1.00 89.38 103 VAL A O 1
ATOM 793 N N . TYR A 1 104 ? -6.982 10.026 9.501 1.00 88.12 104 TYR A N 1
ATOM 794 C CA . TYR A 1 104 ? -8.228 9.830 8.767 1.00 88.12 104 TYR A CA 1
ATOM 795 C C . TYR A 1 104 ? -9.350 10.689 9.351 1.00 88.12 104 TYR A C 1
ATOM 797 O O . TYR A 1 104 ? -9.796 10.456 10.480 1.00 88.12 104 TYR A O 1
ATOM 805 N N . GLY A 1 105 ? -9.840 11.666 8.586 1.00 82.88 105 GLY A N 1
ATOM 806 C CA . GLY A 1 105 ? -11.010 12.453 8.970 1.00 82.88 105 GLY A CA 1
ATOM 807 C C . GLY A 1 105 ? -12.286 11.708 8.609 1.00 82.88 105 GLY A C 1
ATOM 808 O O . GLY A 1 105 ? -12.634 11.613 7.443 1.00 82.88 105 GLY A O 1
ATOM 809 N N . THR A 1 106 ? -12.993 11.169 9.602 1.00 76.38 106 THR A N 1
ATOM 810 C CA . THR A 1 106 ? -14.162 10.281 9.403 1.00 76.38 106 THR A CA 1
ATOM 811 C C . THR A 1 106 ? -15.505 10.919 9.755 1.00 76.38 106 THR A C 1
ATOM 813 O O . THR A 1 106 ? -16.522 10.231 9.834 1.00 76.38 106 THR A O 1
ATOM 816 N N . ALA A 1 107 ? -15.525 12.239 9.945 1.00 71.31 107 ALA A N 1
ATOM 817 C CA . ALA A 1 107 ? -16.753 12.978 10.198 1.00 71.31 107 ALA A CA 1
ATOM 818 C C . ALA A 1 107 ? -17.720 12.856 9.007 1.00 71.31 107 ALA A C 1
ATOM 820 O O . ALA A 1 107 ? -17.325 13.014 7.850 1.00 71.31 107 ALA A O 1
ATOM 821 N N . ASP A 1 108 ? -19.002 12.602 9.283 1.00 65.06 108 ASP A N 1
ATOM 822 C CA . ASP A 1 108 ? -20.036 12.644 8.250 1.00 65.06 108 ASP A CA 1
ATOM 823 C C . ASP A 1 108 ? -20.339 14.102 7.890 1.00 65.06 108 ASP A C 1
ATOM 825 O O . ASP A 1 108 ? -21.135 14.782 8.538 1.00 65.06 108 ASP A O 1
ATOM 829 N N . LEU A 1 109 ? -19.680 14.594 6.842 1.00 64.94 109 LEU A N 1
ATOM 830 C CA . LEU A 1 109 ? -19.849 15.965 6.366 1.00 64.94 109 LEU A CA 1
ATOM 831 C C . LEU A 1 109 ? -21.196 16.201 5.655 1.00 64.94 109 LEU A C 1
ATOM 833 O O . LEU A 1 109 ? -21.423 17.310 5.171 1.00 64.94 109 LEU A O 1
ATOM 837 N N . ARG A 1 110 ? -22.076 15.184 5.537 1.00 62.88 110 ARG A N 1
ATOM 838 C CA . ARG A 1 110 ? -23.352 15.217 4.783 1.00 62.88 110 ARG A CA 1
ATOM 839 C C . ARG A 1 110 ? -23.226 15.722 3.337 1.00 62.88 110 ARG A C 1
ATOM 841 O O . ARG A 1 110 ? -24.218 16.067 2.698 1.00 62.88 110 ARG A O 1
ATOM 848 N N . ARG A 1 111 ? -22.004 15.757 2.807 1.00 59.72 111 ARG A N 1
ATOM 849 C CA . ARG A 1 111 ? -21.676 16.085 1.421 1.00 59.72 111 ARG A CA 1
ATOM 850 C C . ARG A 1 111 ? -21.152 14.817 0.751 1.00 59.72 111 ARG A C 1
ATOM 852 O O . ARG A 1 111 ? -20.351 14.112 1.368 1.00 59.72 111 ARG A O 1
ATOM 859 N N . PRO A 1 112 ? -21.574 14.510 -0.485 1.00 58.41 112 PRO A N 1
ATOM 860 C CA . PRO A 1 112 ? -21.013 13.383 -1.209 1.00 58.41 112 PRO A CA 1
ATOM 861 C C . PRO A 1 112 ? -19.519 13.627 -1.455 1.00 58.41 112 PRO A C 1
ATOM 863 O O . PRO A 1 112 ? -19.131 14.666 -1.992 1.00 58.41 112 PRO A O 1
ATOM 866 N N . CYS A 1 113 ? -18.676 12.672 -1.058 1.00 61.53 113 CYS A N 1
ATOM 867 C CA . CYS A 1 113 ? -17.278 12.662 -1.475 1.00 61.53 113 CYS A CA 1
ATOM 868 C C . CYS A 1 113 ? -17.251 12.420 -2.992 1.00 61.53 113 CYS A C 1
ATOM 870 O O . CYS A 1 113 ? -17.765 11.421 -3.483 1.00 61.53 113 CYS A O 1
ATOM 872 N N . ALA A 1 114 ? -16.699 13.370 -3.746 1.00 54.50 114 ALA A N 1
ATOM 873 C CA . ALA A 1 114 ? -16.857 13.453 -5.200 1.00 54.50 114 ALA A CA 1
ATOM 874 C C . ALA A 1 114 ? -15.942 12.511 -6.014 1.00 54.50 114 ALA A C 1
ATOM 876 O O . ALA A 1 114 ? -15.774 12.713 -7.215 1.00 54.50 114 ALA A O 1
ATOM 877 N N . ARG A 1 115 ? -15.306 11.512 -5.390 1.00 60.56 115 ARG A N 1
ATOM 878 C CA . ARG A 1 115 ? -14.335 10.627 -6.058 1.00 60.56 115 ARG A CA 1
ATOM 879 C C . ARG A 1 115 ? -14.902 9.223 -6.187 1.00 60.56 115 ARG A C 1
ATOM 881 O O . ARG A 1 115 ? -15.321 8.662 -5.188 1.00 60.56 115 ARG A O 1
ATOM 888 N N . ARG A 1 116 ? -14.911 8.695 -7.413 1.00 58.47 116 ARG A N 1
ATOM 889 C CA . ARG A 1 116 ? -15.499 7.404 -7.804 1.00 58.47 116 ARG A CA 1
ATOM 890 C C . ARG A 1 116 ? -14.395 6.379 -8.092 1.00 58.47 116 ARG A C 1
ATOM 892 O O . ARG A 1 116 ? -13.406 6.735 -8.728 1.00 58.47 116 ARG A O 1
ATOM 899 N N . LEU A 1 117 ? -14.570 5.138 -7.644 1.00 57.38 117 LEU A N 1
ATOM 900 C CA . LEU A 1 117 ? -13.625 4.028 -7.732 1.00 57.38 117 LEU A CA 1
ATOM 901 C C . LEU A 1 117 ? -13.308 3.660 -9.173 1.00 57.38 117 LEU A C 1
ATOM 903 O O . LEU A 1 117 ? -14.158 3.688 -10.069 1.00 57.38 117 LEU A O 1
ATOM 907 N N . LEU A 1 118 ? -12.118 3.094 -9.322 1.00 59.75 118 LEU A N 1
ATOM 908 C CA . LEU A 1 118 ? -11.837 2.114 -10.354 1.00 59.75 118 LEU A CA 1
ATOM 909 C C . LEU A 1 118 ? -12.553 0.807 -9.967 1.00 59.75 118 LEU A C 1
ATOM 911 O O . LEU A 1 118 ? -11.955 -0.063 -9.345 1.00 59.75 118 LEU A O 1
ATOM 915 N N . LEU A 1 119 ? -13.837 0.672 -10.320 1.00 59.31 119 LEU A N 1
ATOM 916 C CA . LEU A 1 119 ? -14.740 -0.444 -9.947 1.00 59.31 119 LEU A CA 1
ATOM 917 C C . LEU A 1 119 ? -14.227 -1.874 -10.255 1.00 59.31 119 LEU A C 1
ATOM 919 O O . LEU A 1 119 ? -14.909 -2.845 -9.950 1.00 59.31 119 LEU A O 1
ATOM 923 N N . SER A 1 120 ? -13.062 -2.017 -10.888 1.00 74.19 120 SER A N 1
ATOM 924 C CA . SER A 1 120 ? -12.474 -3.291 -11.326 1.00 74.19 120 SER A CA 1
ATOM 925 C C . SER A 1 120 ? -11.205 -3.700 -10.566 1.00 74.19 120 SER A C 1
ATOM 927 O O . SER A 1 120 ? -10.679 -4.776 -10.840 1.00 74.19 120 SER A O 1
ATOM 929 N N . ALA A 1 121 ? -10.721 -2.893 -9.613 1.00 84.31 121 ALA A N 1
ATOM 930 C CA . ALA A 1 121 ? -9.547 -3.224 -8.804 1.00 84.31 121 ALA A CA 1
ATOM 931 C C . ALA A 1 121 ? -9.932 -3.700 -7.392 1.00 84.31 121 ALA A C 1
ATOM 933 O O . ALA A 1 121 ? -10.826 -3.141 -6.754 1.00 84.31 121 ALA A O 1
ATOM 934 N N . LYS A 1 122 ? -9.210 -4.702 -6.883 1.00 89.31 122 LYS A N 1
ATOM 935 C CA . LYS A 1 122 ? -9.201 -5.072 -5.462 1.00 89.31 122 LYS A CA 1
ATOM 936 C C . LYS A 1 122 ? -8.331 -4.065 -4.710 1.00 89.31 122 LYS A C 1
ATOM 938 O O . LYS A 1 122 ? -7.271 -3.690 -5.199 1.00 89.31 122 LYS A O 1
ATOM 943 N N . ILE A 1 123 ? -8.753 -3.618 -3.530 1.00 89.44 123 ILE A N 1
ATOM 944 C CA . ILE A 1 123 ? -8.053 -2.545 -2.811 1.00 89.44 123 ILE A CA 1
ATOM 945 C C . ILE A 1 123 ? -7.373 -3.078 -1.560 1.00 89.44 123 ILE A C 1
ATOM 947 O O . ILE A 1 123 ? -8.041 -3.627 -0.685 1.00 89.44 123 ILE A O 1
ATOM 951 N N . VAL A 1 124 ? -6.072 -2.832 -1.440 1.00 92.75 124 VAL A N 1
ATOM 952 C CA . VAL A 1 124 ? -5.358 -2.912 -0.165 1.00 92.75 124 VAL A CA 1
ATOM 953 C C . VAL A 1 124 ? -5.080 -1.500 0.318 1.00 92.75 124 VAL A C 1
ATOM 955 O O . VAL A 1 124 ? -4.578 -0.673 -0.439 1.00 92.75 124 VAL A O 1
ATOM 958 N N . PHE A 1 125 ? -5.414 -1.212 1.571 1.00 94.19 125 PHE A N 1
ATOM 959 C CA . PHE A 1 125 ? -5.217 0.109 2.150 1.00 94.19 125 PHE A CA 1
ATOM 960 C C . PHE A 1 125 ? -4.256 0.042 3.328 1.00 94.19 125 PHE A C 1
ATOM 962 O O . PHE A 1 125 ? -4.470 -0.714 4.277 1.00 94.19 125 PHE A O 1
ATOM 969 N N . GLY A 1 126 ? -3.222 0.868 3.272 1.00 95.88 126 GLY A N 1
ATOM 970 C CA . GLY A 1 126 ? -2.234 0.988 4.318 1.00 95.88 126 GLY A CA 1
ATOM 971 C C . GLY A 1 126 ? -2.646 1.939 5.441 1.00 95.88 126 GLY A C 1
ATOM 972 O O . GLY A 1 126 ? -3.019 3.094 5.224 1.00 95.88 126 GLY A O 1
ATOM 973 N N . LEU A 1 127 ? -2.570 1.432 6.666 1.00 96.94 127 LEU A N 1
ATOM 974 C CA . LEU A 1 127 ? -2.892 2.113 7.907 1.00 96.94 127 LEU A CA 1
ATOM 975 C C . LEU A 1 127 ? -1.648 2.751 8.525 1.00 96.94 127 LEU A C 1
ATOM 977 O O . LEU A 1 127 ? -0.552 2.201 8.437 1.00 96.94 127 LEU A O 1
ATOM 981 N N . ASN A 1 128 ? -1.831 3.887 9.193 1.00 96.25 128 ASN A N 1
ATOM 9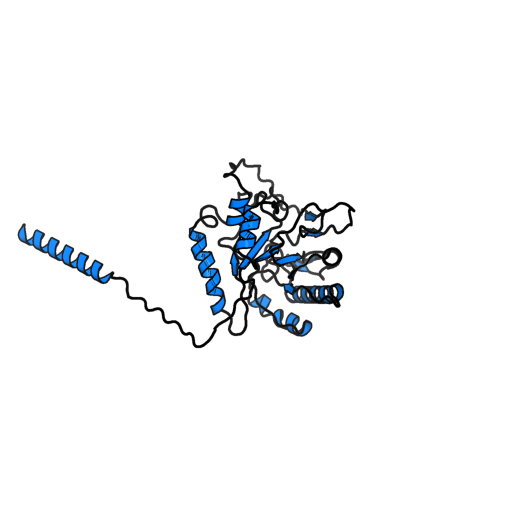82 C CA . ASN A 1 128 ? -0.786 4.541 9.967 1.00 96.25 128 ASN A CA 1
ATOM 983 C C . ASN A 1 128 ? -0.484 3.738 11.241 1.00 96.25 128 ASN A C 1
ATOM 985 O O . ASN A 1 128 ? -1.288 3.728 12.177 1.00 96.25 128 ASN A O 1
ATOM 989 N N . ALA A 1 129 ? 0.685 3.103 11.289 1.00 97.12 129 ALA A N 1
ATOM 990 C CA . ALA A 1 129 ? 1.150 2.311 12.418 1.00 97.12 129 ALA A CA 1
ATOM 991 C C . ALA A 1 129 ? 1.919 3.127 13.465 1.00 97.12 129 ALA A C 1
ATOM 993 O O . ALA A 1 129 ? 2.243 2.578 14.515 1.00 97.12 129 ALA A O 1
ATOM 994 N N . LEU A 1 130 ? 2.222 4.406 13.218 1.00 96.38 130 LEU A N 1
ATOM 995 C CA . LEU A 1 130 ? 2.946 5.288 14.144 1.00 96.38 130 LEU A CA 1
ATOM 996 C C . LEU A 1 130 ? 2.027 6.145 15.028 1.00 96.38 130 LEU A C 1
ATOM 998 O O . LEU A 1 130 ? 2.513 6.863 15.903 1.00 96.38 130 LEU A O 1
ATOM 1002 N N . ASN A 1 131 ? 0.707 6.062 14.843 1.00 95.75 131 ASN A N 1
ATOM 1003 C CA . ASN A 1 131 ? -0.248 6.805 15.661 1.00 95.75 131 ASN A CA 1
ATOM 1004 C C . ASN A 1 131 ? -0.115 6.455 17.158 1.00 95.75 131 ASN A C 1
ATOM 1006 O O . ASN A 1 131 ? -0.131 5.282 17.535 1.00 95.75 131 ASN A O 1
ATOM 1010 N N . GLY A 1 132 ? 0.010 7.486 18.000 1.00 94.31 132 GLY A N 1
ATOM 1011 C CA . GLY A 1 132 ? 0.113 7.360 19.460 1.00 94.31 132 GLY A CA 1
ATOM 1012 C C . GLY A 1 132 ? 1.464 6.871 19.999 1.00 94.31 132 GLY A C 1
ATOM 1013 O O . GLY A 1 132 ? 1.594 6.693 21.209 1.00 94.31 132 GLY A O 1
ATOM 1014 N N . ARG A 1 133 ? 2.471 6.658 19.141 1.00 94.81 133 ARG A N 1
ATOM 1015 C CA . ARG A 1 133 ? 3.788 6.163 19.567 1.00 94.81 133 ARG A CA 1
ATOM 1016 C C . ARG A 1 133 ? 4.674 7.241 20.178 1.00 94.81 133 ARG A C 1
ATOM 1018 O O . ARG A 1 133 ? 4.466 8.440 19.994 1.00 94.81 133 ARG A O 1
ATOM 1025 N N . VAL A 1 134 ? 5.705 6.778 20.879 1.00 94.25 134 VAL A N 1
ATOM 1026 C CA . VAL A 1 134 ? 6.745 7.612 21.485 1.00 94.25 134 VAL A CA 1
ATOM 1027 C C . VAL A 1 134 ? 8.117 7.266 20.915 1.00 94.25 134 VAL A C 1
ATOM 1029 O O . VAL A 1 134 ? 8.446 6.095 20.733 1.00 94.25 134 VAL A O 1
ATOM 1032 N N . LEU A 1 135 ? 8.940 8.287 20.669 1.00 95.06 135 LEU A N 1
ATOM 1033 C CA . LEU A 1 135 ? 10.323 8.093 20.241 1.00 95.06 135 LEU A CA 1
ATOM 1034 C C . LEU A 1 135 ? 11.158 7.563 21.413 1.00 95.06 135 LEU A C 1
ATOM 1036 O O . LEU A 1 135 ? 11.232 8.194 22.469 1.00 95.06 135 LEU A O 1
ATOM 1040 N N . LEU A 1 136 ? 11.790 6.411 21.219 1.00 95.31 136 LEU A N 1
ATOM 1041 C CA . LEU A 1 136 ? 12.678 5.788 22.192 1.00 95.31 136 LEU A CA 1
ATOM 1042 C C . LEU A 1 136 ? 14.120 6.315 22.053 1.00 95.31 136 LEU A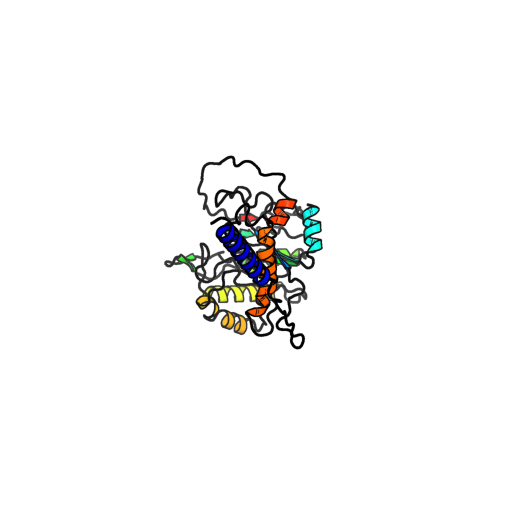 C 1
ATOM 1044 O O . LEU A 1 136 ? 14.490 6.832 20.996 1.00 95.31 136 LEU A O 1
ATOM 1048 N N . PRO A 1 137 ? 14.972 6.166 23.091 1.00 94.38 137 PRO A N 1
ATOM 1049 C CA . PRO A 1 137 ? 16.353 6.662 23.066 1.00 94.38 137 PRO A CA 1
ATOM 1050 C C . PRO A 1 137 ? 17.228 6.084 21.947 1.00 94.38 137 PRO A C 1
ATOM 1052 O O . PRO A 1 137 ? 18.178 6.729 21.516 1.00 94.38 137 PRO A O 1
ATOM 1055 N N . ASP A 1 138 ? 16.918 4.878 21.468 1.00 91.88 138 ASP A N 1
ATOM 1056 C CA . ASP A 1 138 ? 17.629 4.230 20.362 1.00 91.88 138 ASP A CA 1
ATOM 1057 C C . ASP A 1 138 ? 17.164 4.725 18.974 1.00 91.88 138 ASP A C 1
ATOM 1059 O O . ASP A 1 138 ? 17.687 4.286 17.947 1.00 91.88 138 ASP A O 1
ATOM 1063 N N . GLY A 1 139 ? 16.173 5.622 18.935 1.00 91.12 139 GLY A N 1
ATOM 1064 C CA . GLY A 1 139 ? 15.556 6.155 17.723 1.00 91.12 139 GLY A CA 1
ATOM 1065 C C . GLY A 1 139 ? 14.402 5.314 17.169 1.00 91.12 139 GLY A C 1
ATOM 1066 O O . GLY A 1 139 ? 13.850 5.673 16.130 1.00 91.12 139 GLY A O 1
ATOM 1067 N N . SER A 1 140 ? 14.028 4.205 17.816 1.00 94.44 140 SER A N 1
ATOM 1068 C CA . SER A 1 140 ? 12.849 3.421 17.429 1.00 94.44 140 SER A CA 1
ATOM 1069 C C . SER A 1 140 ? 11.549 4.024 17.975 1.00 94.44 140 SER A C 1
ATOM 1071 O O . SER A 1 140 ? 11.556 4.865 18.873 1.00 94.44 140 SER A O 1
ATOM 1073 N N . GLN A 1 141 ? 10.416 3.612 17.412 1.00 96.19 141 GLN A N 1
ATOM 1074 C CA . GLN A 1 141 ? 9.087 4.041 17.836 1.00 96.19 141 GLN A CA 1
ATOM 1075 C C . GLN A 1 141 ? 8.487 2.989 18.772 1.00 96.19 141 GLN A C 1
ATOM 1077 O O . GLN A 1 141 ? 8.231 1.853 18.369 1.00 96.19 141 GLN A O 1
ATOM 1082 N N . GLY A 1 142 ? 8.281 3.374 20.029 1.00 94.44 142 GLY A N 1
ATOM 1083 C CA . GLY A 1 142 ? 7.781 2.519 21.099 1.00 94.44 142 GLY A CA 1
ATOM 1084 C C . GLY A 1 142 ? 6.351 2.836 21.521 1.00 94.44 142 GLY A C 1
ATOM 1085 O O . GLY A 1 142 ? 5.731 3.795 21.059 1.00 94.44 142 GLY A O 1
ATOM 1086 N N . GLY A 1 143 ? 5.853 2.022 22.451 1.00 95.00 143 GLY A N 1
ATOM 1087 C CA . GLY A 1 143 ? 4.487 2.099 22.958 1.00 95.00 143 GLY A CA 1
ATOM 1088 C C . GLY A 1 143 ? 3.473 1.353 22.079 1.00 95.00 143 GLY A C 1
ATOM 1089 O O . GLY A 1 143 ? 3.758 1.070 20.908 1.00 95.00 143 GLY A O 1
ATOM 1090 N N . PRO A 1 144 ? 2.300 1.016 22.649 1.00 94.69 144 PRO A N 1
ATOM 1091 C CA . PRO A 1 144 ? 1.235 0.337 21.923 1.00 94.69 144 PRO A CA 1
ATOM 1092 C C . PRO A 1 144 ? 0.678 1.229 20.815 1.00 94.69 144 PRO A C 1
ATOM 1094 O O . PRO A 1 144 ? 0.533 2.439 20.994 1.00 94.69 144 PRO A O 1
ATOM 1097 N N . TRP A 1 145 ? 0.330 0.626 19.680 1.00 97.75 145 TRP A N 1
ATOM 1098 C CA . TRP A 1 145 ? -0.325 1.347 18.596 1.00 97.75 145 TRP A CA 1
ATOM 1099 C C . TRP A 1 145 ? -1.717 1.849 19.012 1.00 97.75 145 TRP A C 1
ATOM 1101 O O . TRP A 1 145 ? -2.601 1.064 19.371 1.00 97.75 145 TRP A O 1
ATOM 1111 N N . ASP A 1 146 ? -1.939 3.164 18.917 1.00 97.69 146 ASP A N 1
ATOM 1112 C CA . ASP A 1 146 ? -3.272 3.744 19.075 1.00 97.69 146 ASP A CA 1
ATOM 1113 C C . ASP A 1 146 ? -4.099 3.495 17.805 1.00 97.69 146 ASP A C 1
ATOM 1115 O O . ASP A 1 146 ? -4.080 4.263 16.837 1.00 97.69 146 ASP A O 1
ATOM 1119 N N . TYR A 1 147 ? -4.864 2.404 17.829 1.00 97.44 147 TYR A N 1
ATOM 1120 C CA . TYR A 1 147 ? -5.710 1.983 16.717 1.00 97.44 147 TYR A CA 1
ATOM 1121 C C . TYR A 1 147 ? -6.996 2.810 16.559 1.00 97.44 147 TYR A C 1
ATOM 1123 O O . TYR A 1 147 ? -7.770 2.531 15.643 1.00 97.44 147 TYR A O 1
ATOM 1131 N N . THR A 1 148 ? -7.291 3.795 17.418 1.00 96.69 148 THR A N 1
ATOM 1132 C CA . THR A 1 148 ? -8.605 4.474 17.428 1.00 96.69 148 THR A CA 1
ATOM 1133 C C . THR A 1 148 ? -8.921 5.192 16.114 1.00 96.69 148 THR A C 1
ATOM 1135 O O . THR A 1 148 ? -10.033 5.060 15.590 1.00 96.69 148 THR A O 1
ATOM 1138 N N . ASN A 1 149 ? -7.945 5.891 15.525 1.00 94.00 149 ASN A N 1
ATOM 1139 C CA . ASN A 1 149 ? -8.131 6.577 14.246 1.00 94.00 149 ASN A CA 1
ATOM 1140 C C . ASN A 1 149 ? -8.352 5.584 13.088 1.00 94.00 149 ASN A C 1
ATOM 1142 O O . ASN A 1 149 ? -9.273 5.763 12.287 1.00 94.00 149 ASN A O 1
ATOM 1146 N N . ALA A 1 150 ? -7.582 4.491 13.051 1.00 96.19 150 ALA A N 1
ATOM 1147 C CA . ALA A 1 150 ? -7.757 3.415 12.076 1.00 96.19 150 ALA A CA 1
ATOM 1148 C C . ALA A 1 150 ? -9.104 2.691 12.248 1.00 96.19 150 ALA A C 1
ATOM 1150 O O . ALA A 1 150 ? -9.808 2.451 11.270 1.00 96.19 150 ALA A O 1
ATOM 1151 N N . ALA A 1 151 ? -9.525 2.411 13.484 1.00 96.94 151 ALA A N 1
ATOM 1152 C CA . ALA A 1 151 ? -10.826 1.816 13.781 1.00 96.94 151 ALA A CA 1
ATOM 1153 C C . ALA A 1 151 ? -11.982 2.679 13.266 1.00 96.94 151 ALA A C 1
ATOM 1155 O O . ALA A 1 151 ? -12.957 2.142 12.737 1.00 96.94 151 ALA A O 1
ATOM 1156 N N . SER A 1 152 ? -11.869 4.006 13.389 1.00 93.44 152 SER A N 1
ATOM 1157 C CA . SER A 1 152 ? -12.861 4.930 12.838 1.00 93.44 152 SER A CA 1
ATOM 1158 C C . SER A 1 152 ? -12.938 4.832 11.312 1.00 93.44 152 SER A C 1
ATOM 1160 O O . SER A 1 152 ? -14.033 4.728 10.759 1.00 93.44 152 SER A O 1
ATOM 1162 N N . LEU A 1 153 ? -11.789 4.787 10.624 1.00 92.88 153 LEU A N 1
ATOM 1163 C CA . LEU A 1 153 ? -11.728 4.609 9.169 1.00 92.88 153 LEU A CA 1
ATOM 1164 C C . LEU A 1 153 ? -12.356 3.282 8.733 1.00 92.88 153 LEU A C 1
ATOM 1166 O O . LEU A 1 153 ? -13.184 3.256 7.821 1.00 92.88 153 LEU A O 1
ATOM 1170 N N . ILE A 1 154 ? -11.987 2.181 9.387 1.00 94.62 154 ILE A N 1
ATOM 1171 C CA . ILE A 1 154 ? -12.473 0.843 9.042 1.00 94.62 154 ILE A CA 1
ATOM 1172 C C . ILE A 1 154 ? -13.996 0.773 9.223 1.00 94.62 154 ILE A C 1
ATOM 1174 O O . ILE A 1 154 ? -14.694 0.310 8.321 1.00 94.62 154 ILE A O 1
ATOM 1178 N N . ARG A 1 155 ? -14.526 1.294 10.342 1.00 93.81 155 ARG A N 1
ATOM 1179 C CA . ARG A 1 155 ? -15.976 1.385 10.600 1.00 93.81 155 ARG A CA 1
ATOM 1180 C C . ARG A 1 155 ? -16.691 2.252 9.572 1.00 93.81 155 ARG A C 1
ATOM 1182 O O . ARG A 1 155 ? -17.734 1.861 9.062 1.00 93.81 155 ARG A O 1
ATOM 1189 N N . TYR A 1 156 ? -16.134 3.416 9.246 1.00 88.38 156 TYR A N 1
ATOM 1190 C CA . TYR A 1 156 ? -16.686 4.279 8.204 1.00 88.38 156 TYR A CA 1
ATOM 1191 C C . TYR A 1 156 ? -16.786 3.531 6.866 1.00 88.38 156 TYR A C 1
ATOM 1193 O O . TYR A 1 156 ? -17.821 3.571 6.206 1.00 88.38 156 TYR A O 1
ATOM 1201 N N . THR A 1 157 ? -15.726 2.812 6.501 1.00 87.94 157 THR A N 1
ATOM 1202 C CA . THR A 1 157 ? -15.599 2.095 5.227 1.00 87.94 157 THR A CA 1
ATOM 1203 C C . THR A 1 157 ? -16.658 1.000 5.084 1.00 87.94 157 THR A C 1
ATOM 1205 O O . THR A 1 157 ? -17.395 0.993 4.098 1.00 87.94 157 THR A O 1
ATOM 1208 N N . ILE A 1 158 ? -16.811 0.133 6.095 1.00 88.62 158 ILE A N 1
ATOM 1209 C CA . ILE A 1 158 ? -17.854 -0.906 6.089 1.00 88.62 158 ILE A CA 1
ATOM 1210 C C . ILE A 1 158 ? -19.266 -0.301 6.136 1.00 88.62 158 ILE A C 1
ATOM 1212 O O . ILE A 1 158 ? -20.140 -0.756 5.403 1.00 88.62 158 ILE A O 1
ATOM 1216 N N . ASN A 1 159 ? -19.487 0.771 6.909 1.00 87.75 159 ASN A N 1
ATOM 1217 C CA . ASN A 1 159 ? -20.795 1.434 7.003 1.00 87.75 159 ASN A CA 1
ATOM 1218 C C . ASN A 1 159 ? -21.231 2.087 5.684 1.00 87.75 159 ASN A C 1
ATOM 1220 O O . ASN A 1 159 ? -22.426 2.236 5.434 1.00 87.75 159 ASN A O 1
ATOM 1224 N N . LYS A 1 160 ? -20.279 2.486 4.835 1.00 82.75 160 LYS A N 1
ATOM 1225 C CA . LYS A 1 160 ? -20.555 2.976 3.478 1.00 82.75 160 LYS A CA 1
ATOM 1226 C C . LYS A 1 160 ? -20.696 1.855 2.442 1.00 82.75 160 LYS A C 1
ATOM 1228 O O . LYS A 1 160 ? -21.044 2.141 1.302 1.00 82.75 160 LYS A O 1
ATOM 1233 N N . GLY A 1 161 ? -20.459 0.600 2.825 1.00 84.69 161 GLY A N 1
ATOM 1234 C CA . GLY A 1 161 ? -20.515 -0.553 1.927 1.00 84.69 161 GLY A CA 1
ATOM 1235 C C . GLY A 1 161 ? -19.292 -0.694 1.018 1.00 84.69 161 GLY A C 1
ATOM 1236 O O . GLY A 1 161 ? -19.346 -1.432 0.034 1.00 84.69 161 GLY A O 1
ATOM 1237 N N . TYR A 1 162 ? -18.191 -0.001 1.318 1.00 84.25 162 TYR A N 1
ATOM 1238 C CA . TYR A 1 162 ? -16.968 -0.104 0.527 1.00 84.25 162 TYR A CA 1
ATOM 1239 C C . TYR A 1 162 ? -16.257 -1.424 0.807 1.00 84.25 162 TYR A C 1
ATOM 1241 O O . TYR A 1 162 ? -16.118 -1.852 1.954 1.00 84.25 162 TYR A O 1
ATOM 1249 N N . ARG A 1 163 ? -15.780 -2.066 -0.261 1.00 86.69 163 ARG A N 1
ATOM 1250 C CA . ARG A 1 163 ? -15.062 -3.337 -0.174 1.00 86.69 163 ARG A CA 1
ATOM 1251 C C . ARG A 1 163 ? -13.563 -3.087 -0.155 1.00 86.69 163 ARG A C 1
ATOM 1253 O O . ARG A 1 163 ? -13.016 -2.504 -1.086 1.00 86.69 163 ARG A O 1
ATOM 1260 N N . ILE A 1 164 ? -12.914 -3.580 0.891 1.00 90.38 164 ILE A N 1
ATOM 1261 C CA . ILE A 1 164 ? -11.460 -3.596 1.038 1.00 90.38 164 ILE A CA 1
ATOM 1262 C C . ILE A 1 164 ? -11.012 -5.050 1.012 1.00 90.38 164 ILE A C 1
ATOM 1264 O O . ILE A 1 164 ? -11.592 -5.884 1.700 1.00 90.38 164 ILE A O 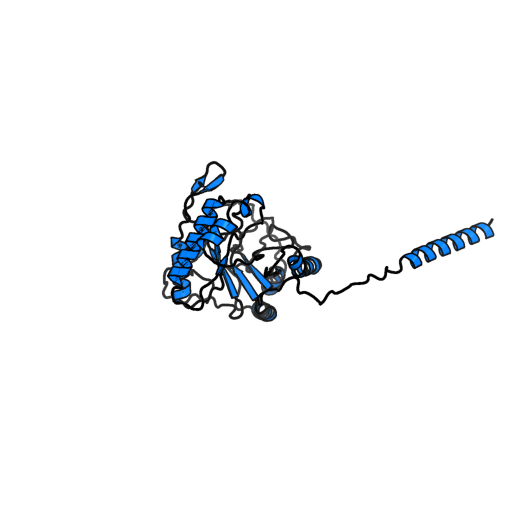1
ATOM 1268 N N . GLN A 1 165 ? -10.008 -5.353 0.195 1.00 91.94 165 GLN A N 1
ATOM 1269 C CA . GLN A 1 165 ? -9.406 -6.681 0.104 1.00 91.94 165 GLN A CA 1
ATOM 1270 C C . GLN A 1 165 ? -8.490 -6.944 1.301 1.00 91.94 165 GLN A C 1
ATOM 1272 O O . GLN A 1 165 ? -8.479 -8.051 1.836 1.00 91.94 165 GLN A O 1
ATOM 1277 N N . GLY A 1 166 ? -7.744 -5.929 1.739 1.00 94.06 166 GLY A N 1
ATOM 1278 C CA . GLY A 1 166 ? -6.858 -6.049 2.889 1.00 94.06 166 GLY A CA 1
ATOM 1279 C C . GLY A 1 166 ? -6.487 -4.716 3.526 1.00 94.06 166 GLY A C 1
ATOM 1280 O O . GLY A 1 166 ? -6.453 -3.678 2.865 1.00 94.06 166 GLY A O 1
ATOM 1281 N N . TRP A 1 167 ? -6.202 -4.771 4.821 1.00 97.06 167 TRP A N 1
ATOM 1282 C CA . TRP A 1 167 ? -5.657 -3.664 5.597 1.00 97.06 167 TRP A CA 1
ATOM 1283 C C . TRP A 1 167 ? -4.199 -3.962 5.925 1.00 97.06 167 TRP A C 1
ATOM 1285 O O . TRP A 1 167 ? -3.904 -4.961 6.582 1.00 97.06 167 TRP A O 1
ATOM 1295 N N . GLU A 1 168 ? -3.300 -3.106 5.453 1.00 97.19 168 GLU A N 1
ATOM 1296 C CA . GLU A 1 168 ? -1.865 -3.200 5.721 1.00 97.19 168 GLU A CA 1
ATOM 1297 C C . GLU A 1 168 ? -1.495 -2.317 6.919 1.00 97.19 168 GLU A C 1
ATOM 1299 O O . GLU A 1 168 ? -2.018 -1.212 7.032 1.00 97.19 168 GLU A O 1
ATOM 1304 N N . LEU A 1 169 ? -0.629 -2.771 7.829 1.00 97.38 169 LEU A N 1
ATOM 1305 C CA . LEU A 1 169 ? -0.223 -1.980 9.000 1.00 97.38 169 LEU A CA 1
ATOM 1306 C C . LEU A 1 169 ? 1.155 -1.332 8.799 1.00 97.38 169 LEU A C 1
ATOM 1308 O O . LEU A 1 169 ? 2.175 -1.979 8.964 1.00 97.38 169 LEU A O 1
ATOM 1312 N N . GLY A 1 170 ? 1.209 -0.033 8.533 1.00 96.31 170 GLY A N 1
ATOM 1313 C CA . GLY A 1 170 ? 2.465 0.710 8.380 1.00 96.31 170 GLY A CA 1
ATOM 1314 C C . GLY A 1 170 ? 3.281 0.370 7.131 1.00 96.31 170 GLY A C 1
ATOM 1315 O O . GLY A 1 170 ? 2.924 -0.516 6.357 1.00 96.31 170 GLY A O 1
ATOM 1316 N N . ASN A 1 171 ? 4.356 1.129 6.917 1.00 95.62 171 ASN A N 1
ATOM 1317 C CA . ASN A 1 171 ? 5.222 1.035 5.746 1.00 95.62 171 ASN A CA 1
ATOM 1318 C C . ASN A 1 171 ? 6.703 1.083 6.159 1.00 95.62 171 ASN A C 1
ATOM 1320 O O . ASN A 1 171 ? 7.157 2.062 6.745 1.00 95.62 171 ASN A O 1
ATOM 1324 N N . GLU A 1 172 ? 7.477 0.059 5.791 1.00 94.44 172 GLU A N 1
ATOM 1325 C CA . GLU A 1 172 ? 8.939 -0.001 5.968 1.00 94.44 172 GLU A CA 1
ATOM 1326 C C . GLU A 1 172 ? 9.415 0.215 7.417 1.00 94.44 172 GLU A C 1
ATOM 1328 O O . GLU A 1 172 ? 10.427 0.871 7.666 1.00 94.44 172 GLU A O 1
ATOM 1333 N N . LEU A 1 173 ? 8.695 -0.365 8.385 1.00 94.81 173 LEU A N 1
ATOM 1334 C CA . LEU A 1 173 ? 9.004 -0.262 9.820 1.00 94.81 173 LEU A CA 1
ATOM 1335 C C . LEU A 1 173 ? 9.816 -1.447 10.376 1.00 94.81 173 LEU A C 1
ATOM 1337 O O . LEU A 1 173 ? 10.234 -1.403 11.536 1.00 94.81 173 LEU A O 1
ATOM 1341 N N . SER A 1 174 ? 10.020 -2.498 9.576 1.00 92.06 174 SER A N 1
ATOM 1342 C CA . SER A 1 174 ? 10.773 -3.703 9.945 1.00 92.06 174 SER A CA 1
ATOM 1343 C C . SER A 1 174 ? 12.292 -3.497 9.871 1.00 92.06 174 SER A C 1
ATOM 1345 O O . SER A 1 174 ? 12.798 -2.701 9.077 1.00 92.06 174 SER A O 1
ATOM 1347 N N . GLY A 1 175 ? 13.041 -4.254 10.678 1.00 89.81 175 GLY A N 1
ATOM 1348 C CA . GLY A 1 175 ? 14.507 -4.237 10.680 1.00 89.81 175 GLY A CA 1
ATOM 1349 C C . GLY A 1 175 ? 15.082 -2.850 10.987 1.00 89.81 175 GLY A C 1
ATOM 1350 O O . GLY A 1 175 ? 14.744 -2.233 11.999 1.00 89.81 175 GLY A O 1
ATOM 1351 N N . SER A 1 176 ? 15.952 -2.346 10.107 1.00 88.88 176 SER A N 1
ATOM 1352 C CA . SER A 1 176 ? 16.508 -0.989 10.221 1.00 88.88 176 SER A CA 1
ATOM 1353 C C . SER A 1 176 ? 15.478 0.119 9.970 1.00 88.88 176 SER A C 1
ATOM 1355 O O . SER A 1 176 ? 15.689 1.246 10.420 1.00 88.88 176 SER A O 1
ATOM 1357 N N . GLY A 1 177 ? 14.390 -0.207 9.267 1.00 87.94 177 GLY A N 1
ATOM 1358 C CA . GLY A 1 177 ? 13.355 0.714 8.818 1.00 87.94 177 GLY A CA 1
ATOM 1359 C C . GLY A 1 177 ? 13.830 1.785 7.829 1.00 87.94 177 GLY A C 1
ATOM 1360 O O . GLY A 1 177 ? 15.021 1.903 7.525 1.00 87.94 177 GLY A O 1
ATOM 1361 N N . VAL A 1 178 ? 12.887 2.591 7.335 1.00 85.44 178 VAL A N 1
ATOM 1362 C CA . VAL A 1 178 ? 13.156 3.800 6.536 1.00 85.44 178 VAL A CA 1
ATOM 1363 C C . VAL A 1 178 ? 12.647 5.021 7.294 1.00 85.44 178 VAL A C 1
ATOM 1365 O O . VAL A 1 178 ? 11.459 5.333 7.327 1.00 85.44 178 VAL A O 1
ATOM 1368 N N . GLY A 1 179 ? 13.566 5.721 7.959 1.00 86.06 179 GLY A N 1
ATOM 1369 C CA . GLY A 1 179 ? 13.268 6.897 8.785 1.00 86.06 179 GLY A CA 1
ATOM 1370 C C . GLY A 1 179 ? 12.646 6.578 10.150 1.00 86.06 179 GLY A C 1
ATOM 1371 O O . GLY A 1 179 ? 12.991 7.241 11.121 1.00 86.06 179 GLY A O 1
ATOM 1372 N N . ASN A 1 180 ? 11.790 5.558 10.249 1.00 91.88 180 ASN A N 1
ATOM 1373 C CA . ASN A 1 180 ? 11.257 5.028 11.506 1.00 91.88 180 ASN A CA 1
ATOM 1374 C C . ASN A 1 180 ? 11.378 3.502 11.529 1.00 91.88 180 ASN A C 1
ATOM 1376 O O . ASN A 1 180 ? 11.370 2.866 10.480 1.00 91.88 180 ASN A O 1
ATOM 1380 N N . ARG A 1 181 ? 11.442 2.919 12.729 1.00 94.69 181 ARG A N 1
ATOM 1381 C CA . ARG A 1 181 ? 11.387 1.467 12.933 1.00 94.69 181 ARG A CA 1
ATOM 1382 C C . ARG A 1 181 ? 10.610 1.123 14.194 1.00 94.69 181 ARG A C 1
ATOM 1384 O O . ARG A 1 181 ? 10.608 1.910 15.142 1.00 94.69 181 ARG A O 1
ATOM 1391 N N . VAL A 1 182 ? 10.000 -0.056 14.215 1.00 94.88 182 VAL A N 1
ATOM 1392 C CA . VAL A 1 182 ? 9.313 -0.610 15.389 1.00 94.88 182 VAL A CA 1
ATOM 1393 C C . VAL A 1 182 ? 9.951 -1.956 15.730 1.00 94.88 182 VAL A C 1
ATOM 1395 O O . VAL A 1 182 ? 10.240 -2.770 14.847 1.00 94.88 182 VAL A O 1
ATOM 1398 N N . ALA A 1 183 ? 10.204 -2.186 17.019 1.00 92.62 183 ALA A N 1
ATOM 1399 C CA . ALA A 1 183 ? 10.728 -3.463 17.492 1.00 92.62 183 ALA A CA 1
ATOM 1400 C C . ALA A 1 183 ? 9.761 -4.607 17.151 1.00 92.62 183 ALA A C 1
ATOM 1402 O O . ALA A 1 183 ? 8.542 -4.436 17.203 1.00 92.62 183 ALA A O 1
ATOM 1403 N N . VAL A 1 184 ? 10.315 -5.773 16.820 1.00 90.94 184 VAL A N 1
ATOM 1404 C CA . VAL A 1 184 ? 9.555 -6.917 16.300 1.00 90.94 184 VAL A CA 1
ATOM 1405 C C . VAL A 1 184 ? 8.415 -7.358 17.223 1.00 90.94 184 VAL A C 1
ATOM 1407 O O . VAL A 1 184 ? 7.292 -7.527 16.753 1.00 90.94 184 VAL A O 1
ATOM 1410 N N . ASP A 1 185 ? 8.665 -7.457 18.530 1.00 89.69 185 ASP A N 1
ATOM 1411 C CA . ASP A 1 185 ? 7.664 -7.911 19.503 1.00 89.69 185 ASP A CA 1
ATOM 1412 C C . ASP A 1 185 ? 6.490 -6.933 19.609 1.00 89.69 185 ASP A C 1
ATOM 1414 O O . ASP A 1 185 ? 5.324 -7.334 19.613 1.00 89.69 185 ASP A O 1
ATOM 1418 N N . GLN A 1 186 ? 6.791 -5.630 19.638 1.00 93.06 186 GLN A N 1
ATOM 1419 C CA . GLN A 1 186 ? 5.769 -4.588 19.677 1.00 93.06 186 GLN A CA 1
ATOM 1420 C C . GLN A 1 186 ? 4.955 -4.588 18.383 1.00 93.06 186 GLN A C 1
ATOM 1422 O O . GLN A 1 186 ? 3.727 -4.587 18.424 1.00 93.06 186 GLN A O 1
ATOM 1427 N N . TYR A 1 187 ? 5.627 -4.648 17.234 1.00 94.00 187 TYR A N 1
ATOM 1428 C CA . TYR A 1 187 ? 4.958 -4.655 15.942 1.00 94.00 187 TYR A CA 1
ATOM 1429 C C . TYR A 1 187 ? 4.074 -5.907 15.766 1.00 94.00 187 TYR A C 1
ATOM 1431 O O . TYR A 1 187 ? 2.948 -5.800 15.283 1.00 94.00 187 TYR A O 1
ATOM 1439 N N . ALA A 1 188 ? 4.523 -7.084 16.217 1.00 91.44 188 ALA A N 1
ATOM 1440 C CA . ALA A 1 188 ? 3.709 -8.301 16.232 1.00 91.44 188 ALA A CA 1
ATOM 1441 C C . ALA A 1 188 ? 2.447 -8.133 17.095 1.00 91.44 188 ALA A C 1
ATOM 1443 O O . ALA A 1 188 ? 1.349 -8.466 16.644 1.00 91.44 188 ALA A O 1
ATOM 1444 N N . ALA A 1 189 ? 2.573 -7.561 18.298 1.00 92.06 189 ALA A N 1
ATOM 1445 C CA . ALA A 1 189 ? 1.427 -7.265 19.158 1.00 92.06 189 ALA A CA 1
ATOM 1446 C C . ALA A 1 189 ? 0.430 -6.302 18.484 1.00 92.06 189 ALA A C 1
ATOM 1448 O O . ALA A 1 189 ? -0.786 -6.487 18.588 1.00 92.06 189 ALA A O 1
ATOM 1449 N N . ASP A 1 190 ? 0.928 -5.318 17.735 1.00 95.00 190 ASP A N 1
ATOM 1450 C CA . ASP A 1 190 ? 0.093 -4.357 17.012 1.00 95.00 190 ASP A CA 1
ATOM 1451 C C . ASP A 1 190 ? -0.657 -5.013 15.834 1.00 95.00 190 ASP A C 1
ATOM 1453 O O . ASP A 1 190 ? -1.836 -4.725 15.608 1.00 95.00 190 ASP A O 1
ATOM 1457 N N . VAL A 1 191 ? -0.032 -5.965 15.128 1.00 94.06 191 VAL A N 1
ATOM 1458 C CA . VAL A 1 191 ? -0.702 -6.777 14.092 1.00 94.06 191 VAL A CA 1
ATOM 1459 C C . VAL A 1 191 ? -1.815 -7.638 14.698 1.00 94.06 191 VAL A C 1
ATOM 1461 O O . VAL A 1 191 ? -2.911 -7.715 14.137 1.00 94.06 191 VAL A O 1
ATOM 1464 N N . VAL A 1 192 ? -1.587 -8.237 15.871 1.00 92.56 192 VAL A N 1
ATOM 1465 C CA . VAL A 1 192 ? -2.621 -8.994 16.603 1.00 92.56 192 VAL A CA 1
ATOM 1466 C C . VAL A 1 192 ? -3.778 -8.086 17.028 1.00 92.56 192 VAL A C 1
ATOM 1468 O O . VAL A 1 192 ? -4.950 -8.470 16.914 1.00 92.56 192 VAL A O 1
ATOM 1471 N N . ALA A 1 193 ? -3.480 -6.859 17.461 1.00 95.19 193 ALA A N 1
ATOM 1472 C CA . ALA A 1 193 ? -4.496 -5.862 17.779 1.00 95.19 193 ALA A CA 1
ATOM 1473 C C . ALA A 1 193 ? -5.327 -5.481 16.541 1.00 95.19 193 ALA A C 1
ATOM 1475 O O . ALA A 1 193 ? -6.559 -5.439 16.627 1.00 95.19 193 ALA A O 1
ATOM 1476 N N . LEU A 1 194 ? -4.687 -5.283 15.380 1.00 96.62 194 LEU A N 1
ATOM 1477 C CA . LEU A 1 194 ? -5.378 -5.039 14.111 1.00 96.62 194 LEU A CA 1
ATOM 1478 C C . LEU A 1 194 ? -6.267 -6.225 13.716 1.00 96.62 194 LEU A C 1
ATOM 1480 O O . LEU A 1 194 ? -7.440 -6.026 13.403 1.00 96.62 194 LEU A O 1
ATOM 1484 N N . LYS A 1 195 ? -5.759 -7.460 13.779 1.00 94.19 195 LYS A N 1
ATOM 1485 C CA . LYS A 1 195 ? -6.544 -8.667 13.480 1.00 94.19 195 LYS A CA 1
ATOM 1486 C C . LYS A 1 195 ? -7.786 -8.767 14.359 1.00 94.19 195 LYS A C 1
ATOM 1488 O O . LYS A 1 195 ? -8.889 -8.924 13.840 1.00 94.19 195 LYS A O 1
ATOM 1493 N N . SER A 1 196 ? -7.618 -8.570 15.663 1.00 94.75 196 SER A N 1
ATOM 1494 C CA . SER A 1 196 ? -8.720 -8.569 16.631 1.00 94.75 196 SER A CA 1
ATOM 1495 C C . SER A 1 196 ? -9.742 -7.462 16.345 1.00 94.75 196 SER A C 1
ATOM 1497 O O . SER A 1 196 ? -10.946 -7.656 16.501 1.00 94.75 196 SER A O 1
ATOM 1499 N N . LEU A 1 197 ? -9.282 -6.282 15.922 1.00 97.19 197 LEU A N 1
ATOM 1500 C CA . LEU A 1 197 ? -10.146 -5.170 15.533 1.00 97.19 197 LEU A CA 1
ATOM 1501 C C . LEU A 1 197 ? -10.960 -5.494 14.272 1.00 97.19 197 LEU A C 1
ATOM 1503 O O . LEU A 1 197 ? -12.169 -5.255 14.261 1.00 97.19 197 LEU A O 1
ATOM 1507 N N . ILE A 1 198 ? -10.318 -6.051 13.241 1.00 96.06 198 ILE A N 1
ATOM 1508 C CA . ILE A 1 198 ? -10.978 -6.481 12.003 1.00 96.06 198 ILE A CA 1
ATOM 1509 C C . ILE A 1 198 ? -12.004 -7.574 12.290 1.00 96.06 198 ILE A C 1
ATOM 1511 O O . ILE A 1 198 ? -13.134 -7.466 11.823 1.00 96.06 198 ILE A O 1
ATOM 1515 N N . ASP A 1 199 ? -11.657 -8.581 13.094 1.00 94.69 199 ASP A N 1
ATOM 1516 C CA . ASP A 1 199 ? -12.580 -9.662 13.441 1.00 94.69 199 ASP A CA 1
ATOM 1517 C C . ASP A 1 199 ? -13.849 -9.150 14.120 1.00 94.69 199 ASP A C 1
ATOM 1519 O O . ASP A 1 199 ? -14.933 -9.603 13.764 1.00 94.69 199 ASP A O 1
ATOM 1523 N N . ARG A 1 200 ? -13.718 -8.181 15.036 1.00 96.44 200 ARG A N 1
ATOM 1524 C CA . ARG A 1 200 ? -14.863 -7.551 15.707 1.00 96.44 200 ARG A CA 1
ATOM 1525 C C . ARG A 1 200 ? -15.690 -6.669 14.774 1.00 96.44 200 ARG A C 1
ATOM 1527 O O . ARG A 1 200 ? -16.909 -6.711 14.827 1.00 96.44 200 ARG A O 1
ATOM 1534 N N . ILE A 1 201 ? -15.058 -5.826 13.950 1.00 96.81 201 ILE A N 1
ATOM 1535 C CA . ILE A 1 201 ? -15.802 -4.906 13.067 1.00 96.81 201 ILE A CA 1
ATOM 1536 C C . ILE A 1 201 ? -16.531 -5.673 11.953 1.00 96.81 201 ILE A C 1
ATOM 1538 O O . ILE A 1 201 ? -17.634 -5.291 11.574 1.00 96.81 201 ILE A O 1
ATOM 1542 N N . TYR A 1 202 ? -15.925 -6.742 11.437 1.00 95.81 202 TYR A N 1
ATOM 1543 C CA . TYR A 1 202 ? -16.478 -7.577 10.367 1.00 95.81 202 TYR A CA 1
ATOM 1544 C C . TYR A 1 202 ? -17.147 -8.850 10.903 1.00 95.81 202 TYR A C 1
ATOM 1546 O O . TYR A 1 202 ? -17.273 -9.833 10.169 1.00 95.81 202 TYR A O 1
ATOM 1554 N N . GLU A 1 203 ? -17.552 -8.879 12.173 1.00 95.31 203 GLU A N 1
ATOM 1555 C CA . GLU A 1 203 ? -18.251 -10.028 12.743 1.00 95.31 203 GLU A CA 1
ATOM 1556 C C . GLU A 1 203 ? -19.527 -10.328 11.938 1.00 95.31 203 GLU A C 1
ATOM 1558 O O . GLU A 1 203 ? -20.310 -9.435 11.616 1.00 95.31 203 GLU A O 1
ATOM 1563 N N . GLY A 1 204 ? -19.695 -11.589 11.530 1.00 91.81 204 GLY A N 1
ATOM 1564 C CA . GLY A 1 204 ? -20.807 -12.017 10.674 1.00 91.81 204 GLY A CA 1
ATOM 1565 C C . GLY A 1 204 ? -20.750 -11.524 9.219 1.00 91.81 204 GLY A C 1
ATOM 1566 O O . GLY A 1 204 ? -21.629 -11.874 8.433 1.00 91.81 204 GLY A O 1
ATOM 1567 N N . ASN A 1 205 ? -19.734 -10.749 8.818 1.00 91.44 205 ASN A N 1
ATOM 1568 C CA . ASN A 1 205 ? -19.585 -10.301 7.436 1.00 91.44 205 ASN A CA 1
ATOM 1569 C C . ASN A 1 205 ? -18.852 -11.368 6.593 1.00 91.44 205 ASN A C 1
ATOM 1571 O O . ASN A 1 205 ? -17.707 -11.708 6.906 1.00 91.44 205 ASN A O 1
ATOM 1575 N N . PRO A 1 206 ? -19.452 -11.870 5.495 1.00 87.94 206 PRO A N 1
ATOM 1576 C CA . PRO A 1 206 ? -18.832 -12.898 4.654 1.00 87.94 206 PRO A CA 1
ATOM 1577 C C . PRO A 1 206 ? -17.630 -12.384 3.842 1.00 87.94 206 PRO A C 1
ATOM 1579 O O . PRO A 1 206 ? -16.834 -13.177 3.355 1.00 87.94 206 PRO A O 1
ATOM 1582 N N . SER A 1 207 ? -17.486 -11.067 3.676 1.00 87.81 207 SER A N 1
ATOM 1583 C CA . SER A 1 207 ? -16.369 -10.411 2.983 1.00 87.81 207 SER A CA 1
ATOM 1584 C C . SER A 1 207 ? -15.401 -9.766 3.979 1.00 87.81 207 SER A C 1
ATOM 1586 O O . SER A 1 207 ? -15.147 -8.563 3.922 1.00 87.81 207 SER A O 1
ATOM 1588 N N . LYS A 1 208 ? -14.878 -10.559 4.919 1.00 92.62 208 LYS A N 1
ATOM 1589 C CA . LYS A 1 208 ? -13.858 -10.096 5.868 1.00 92.62 208 LYS A CA 1
ATOM 1590 C C . LYS A 1 208 ? -12.523 -9.829 5.136 1.00 92.62 208 LYS A C 1
ATOM 1592 O O . LYS A 1 208 ? -12.065 -10.711 4.410 1.00 92.62 208 LYS A O 1
ATOM 1597 N N . PRO A 1 209 ? -11.893 -8.653 5.316 1.00 94.00 209 PRO A N 1
ATOM 1598 C CA . PRO A 1 209 ? -10.629 -8.313 4.664 1.00 94.00 209 PRO A CA 1
ATOM 1599 C C . PRO A 1 209 ? -9.440 -9.059 5.278 1.00 94.00 209 PRO A C 1
ATOM 1601 O O . PRO A 1 209 ? -9.459 -9.437 6.452 1.00 94.00 209 PRO A O 1
ATOM 1604 N N . LEU A 1 210 ? -8.372 -9.199 4.493 1.00 93.06 210 LEU A N 1
ATOM 1605 C CA . LEU A 1 210 ? -7.074 -9.683 4.961 1.00 93.06 210 LEU A CA 1
ATOM 1606 C C . LEU A 1 210 ? -6.397 -8.656 5.881 1.00 93.06 210 LEU A C 1
ATOM 1608 O O . LEU A 1 210 ? -6.603 -7.448 5.753 1.00 93.06 210 LEU A O 1
ATOM 1612 N N . VAL A 1 211 ? -5.539 -9.143 6.776 1.00 94.06 211 VAL A N 1
ATOM 1613 C CA . VAL A 1 211 ? -4.558 -8.318 7.493 1.00 94.06 211 VAL A CA 1
ATOM 1614 C C . VAL A 1 211 ? -3.201 -8.556 6.851 1.00 94.06 211 VAL A C 1
ATOM 1616 O O . VAL A 1 211 ? -2.809 -9.705 6.664 1.00 94.06 211 VAL A O 1
ATOM 1619 N N . ILE A 1 212 ? -2.513 -7.477 6.489 1.00 93.19 212 ILE A N 1
ATOM 1620 C CA . ILE A 1 212 ? -1.269 -7.513 5.719 1.00 93.19 212 ILE A CA 1
ATOM 1621 C C . ILE A 1 212 ? -0.175 -6.805 6.519 1.00 93.19 212 ILE A C 1
ATOM 1623 O O . ILE A 1 212 ? -0.382 -5.726 7.070 1.00 93.19 212 ILE A O 1
ATOM 1627 N N . ALA A 1 213 ? 0.984 -7.443 6.628 1.00 92.12 213 ALA A N 1
ATOM 1628 C CA . ALA A 1 213 ? 2.111 -6.962 7.414 1.00 92.12 213 ALA A CA 1
ATOM 1629 C C . ALA A 1 213 ? 3.403 -7.708 6.993 1.00 92.12 213 ALA A C 1
ATOM 1631 O O . ALA A 1 213 ? 3.298 -8.810 6.453 1.00 92.12 213 ALA A O 1
ATOM 1632 N N . PRO A 1 214 ? 4.609 -7.147 7.219 1.00 90.81 214 PRO A N 1
ATOM 1633 C CA . PRO A 1 214 ? 4.863 -5.866 7.871 1.00 90.81 214 PRO A CA 1
ATOM 1634 C C . PRO A 1 214 ? 5.005 -4.661 6.921 1.00 90.81 214 PRO A C 1
ATOM 1636 O O . PRO A 1 214 ? 5.391 -3.580 7.357 1.00 90.81 214 PRO A O 1
ATOM 1639 N N . GLY A 1 215 ? 4.756 -4.846 5.617 1.00 87.19 215 GLY A N 1
ATOM 1640 C CA . GLY A 1 215 ? 4.875 -3.767 4.626 1.00 87.19 215 GLY A CA 1
ATOM 1641 C C . GLY A 1 215 ? 6.296 -3.200 4.505 1.00 87.19 215 GLY A C 1
ATOM 1642 O O . GLY A 1 215 ? 6.459 -2.029 4.176 1.00 87.19 215 GLY A O 1
ATOM 1643 N N . GLY A 1 216 ? 7.326 -3.992 4.827 1.00 87.19 216 GLY A N 1
ATOM 1644 C CA . GLY A 1 216 ? 8.720 -3.547 4.873 1.00 87.19 216 GLY A CA 1
ATOM 1645 C C . GLY A 1 216 ? 9.709 -4.570 4.323 1.00 87.19 216 GLY A C 1
ATOM 1646 O O . GLY A 1 216 ? 9.342 -5.694 3.977 1.00 87.19 216 GLY A O 1
ATOM 1647 N N . PHE A 1 217 ? 10.980 -4.173 4.239 1.00 84.75 217 PHE A N 1
ATOM 1648 C CA . PHE A 1 217 ? 12.045 -5.025 3.712 1.00 84.75 217 PHE A CA 1
ATOM 1649 C C . PHE A 1 217 ? 12.190 -6.315 4.513 1.00 84.75 217 PHE A C 1
ATOM 1651 O O . PHE A 1 217 ? 12.006 -6.333 5.734 1.00 84.75 217 PHE A O 1
ATOM 1658 N N . PHE A 1 218 ? 12.559 -7.386 3.811 1.00 83.56 218 PHE A N 1
ATOM 1659 C CA . PHE A 1 218 ? 12.912 -8.642 4.447 1.00 83.56 218 PHE A CA 1
ATOM 1660 C C . PHE A 1 218 ? 14.242 -8.488 5.189 1.00 83.56 218 PHE A C 1
ATOM 1662 O O . PHE A 1 218 ? 15.284 -8.264 4.574 1.00 83.56 218 PHE A O 1
ATOM 1669 N N . ASP A 1 219 ? 14.189 -8.627 6.510 1.00 86.31 219 ASP A N 1
ATOM 1670 C CA . ASP A 1 219 ? 15.352 -8.665 7.391 1.00 86.31 219 ASP A CA 1
ATOM 1671 C C . ASP A 1 219 ? 15.337 -9.992 8.149 1.00 86.31 219 ASP A C 1
ATOM 1673 O O . ASP A 1 219 ? 14.406 -10.283 8.898 1.00 86.31 219 ASP A O 1
ATOM 1677 N N . THR A 1 220 ? 16.351 -10.825 7.926 1.00 82.88 220 THR A N 1
ATOM 1678 C CA . THR A 1 220 ? 16.361 -12.194 8.466 1.00 82.88 220 THR A CA 1
ATOM 1679 C C . THR A 1 220 ? 16.258 -12.229 9.987 1.00 82.88 220 THR A C 1
ATOM 1681 O O . THR A 1 220 ? 15.521 -13.056 10.509 1.00 82.88 220 THR A O 1
ATOM 1684 N N . GLY A 1 221 ? 16.935 -11.324 10.699 1.00 85.44 221 GLY A N 1
ATOM 1685 C CA . GLY A 1 221 ? 16.899 -11.272 12.158 1.00 85.44 221 GLY A CA 1
ATOM 1686 C C . GLY A 1 221 ? 15.524 -10.859 12.666 1.00 85.44 221 GLY A C 1
ATOM 1687 O O . GLY A 1 221 ? 14.946 -11.539 13.507 1.00 85.44 221 GLY A O 1
ATOM 1688 N N . TRP A 1 222 ? 14.962 -9.793 12.104 1.00 88.12 222 TRP A N 1
ATOM 1689 C CA . TRP A 1 222 ? 13.656 -9.269 12.485 1.00 88.12 222 TRP A CA 1
ATOM 1690 C C . TRP A 1 222 ? 12.529 -10.263 12.174 1.00 88.12 222 TRP A C 1
ATOM 1692 O O . TRP A 1 222 ? 11.640 -10.451 12.995 1.00 88.12 222 TRP A O 1
ATOM 1702 N N . TYR A 1 223 ? 12.575 -10.956 11.031 1.00 81.81 223 TYR A N 1
ATOM 1703 C CA . TYR A 1 223 ? 11.559 -11.953 10.673 1.00 81.81 223 TYR A CA 1
ATOM 1704 C C . TYR A 1 223 ? 11.774 -13.301 11.371 1.00 81.81 223 TYR A C 1
ATOM 1706 O O . TYR A 1 223 ? 10.800 -13.979 11.667 1.00 81.81 223 TYR A O 1
ATOM 1714 N N . ALA A 1 224 ? 13.007 -13.722 11.663 1.00 77.00 224 ALA A N 1
ATOM 1715 C CA . ALA A 1 224 ? 13.244 -14.969 12.396 1.00 77.00 224 ALA A CA 1
ATOM 1716 C C . ALA A 1 224 ? 12.935 -14.833 13.895 1.00 77.00 224 ALA A C 1
ATOM 1718 O O . ALA A 1 224 ? 12.633 -15.827 14.557 1.00 77.00 224 ALA A O 1
ATOM 1719 N N . HIS A 1 225 ? 13.000 -13.618 14.447 1.00 69.88 225 HIS A N 1
ATOM 1720 C CA . HIS A 1 225 ? 12.806 -13.387 15.872 1.00 69.88 225 HIS A CA 1
ATOM 1721 C C . HIS A 1 225 ? 11.320 -13.337 16.245 1.00 69.88 225 HIS A C 1
ATOM 1723 O O . HIS A 1 225 ? 10.734 -12.276 16.416 1.00 69.88 225 HIS A O 1
ATOM 1729 N N . ASN A 1 226 ? 10.705 -14.519 16.348 1.00 62.91 226 ASN A N 1
ATOM 1730 C CA . ASN A 1 226 ? 9.341 -14.749 16.839 1.00 62.91 226 ASN A CA 1
ATOM 1731 C C . ASN A 1 226 ? 8.204 -14.041 16.083 1.00 62.91 226 ASN A C 1
ATOM 1733 O O . ASN A 1 226 ? 7.052 -14.231 16.458 1.00 62.91 226 ASN A O 1
ATOM 1737 N N . TYR A 1 227 ? 8.463 -13.293 15.009 1.00 69.25 227 TYR A N 1
ATOM 1738 C CA . TYR A 1 227 ? 7.411 -12.595 14.268 1.00 69.25 227 TYR A CA 1
ATOM 1739 C C . TYR A 1 227 ? 6.388 -13.555 13.622 1.00 69.25 227 TYR A C 1
ATOM 1741 O O . TYR A 1 227 ? 5.206 -13.474 13.973 1.00 69.25 227 TYR A O 1
ATOM 1749 N N . PRO A 1 228 ? 6.794 -14.532 12.776 1.00 63.88 228 PRO A N 1
ATOM 1750 C CA . PRO A 1 228 ? 5.886 -15.541 12.243 1.00 63.88 228 PRO A CA 1
ATOM 1751 C C . PRO A 1 228 ? 5.248 -16.355 13.360 1.00 63.88 228 PRO A C 1
ATOM 1753 O O . PRO A 1 228 ? 4.042 -16.551 13.351 1.00 63.88 228 PRO A O 1
ATOM 1756 N N . GLN A 1 229 ? 6.027 -16.785 14.357 1.00 61.28 229 GLN A N 1
ATOM 1757 C CA . GLN A 1 229 ? 5.520 -17.628 15.439 1.00 61.28 229 GLN A CA 1
ATOM 1758 C C . GLN A 1 229 ? 4.472 -16.900 16.293 1.00 61.28 229 GLN A C 1
ATOM 1760 O O . GLN A 1 229 ? 3.446 -17.483 16.630 1.00 61.28 229 GLN A O 1
ATOM 1765 N N . GLY A 1 230 ? 4.697 -15.624 16.608 1.00 62.25 230 GLY A N 1
ATOM 1766 C CA . GLY A 1 230 ? 3.784 -14.779 17.370 1.00 62.25 230 GLY A CA 1
ATOM 1767 C C . GLY A 1 230 ? 2.478 -14.525 16.626 1.00 62.25 230 GLY A C 1
ATOM 1768 O O . GLY A 1 230 ? 1.410 -14.633 17.227 1.00 62.25 230 GLY A O 1
ATOM 1769 N N . ILE A 1 231 ? 2.533 -14.272 15.314 1.00 66.88 231 ILE A N 1
ATOM 1770 C CA . ILE A 1 231 ? 1.334 -14.098 14.478 1.00 66.88 231 ILE A CA 1
ATOM 1771 C C . ILE A 1 231 ? 0.600 -15.429 14.277 1.00 66.88 231 ILE A C 1
ATOM 1773 O O . ILE A 1 231 ? -0.605 -15.501 14.497 1.00 66.88 231 ILE A O 1
ATOM 1777 N N . LEU A 1 232 ? 1.303 -16.499 13.901 1.00 63.75 232 LEU A N 1
ATOM 1778 C CA . LEU A 1 232 ? 0.700 -17.805 13.624 1.00 63.75 232 LEU A CA 1
ATOM 1779 C C . LEU A 1 232 ? 0.051 -18.408 14.877 1.00 63.75 232 LEU A C 1
ATOM 1781 O O . LEU A 1 232 ? -1.078 -18.893 14.805 1.00 63.75 232 LEU A O 1
ATOM 1785 N N . ASN A 1 233 ? 0.710 -18.307 16.038 1.00 61.38 233 ASN A N 1
ATOM 1786 C CA . ASN A 1 233 ? 0.171 -18.822 17.300 1.00 61.38 233 ASN A CA 1
ATOM 1787 C C . ASN A 1 233 ? -1.031 -18.027 17.812 1.00 61.38 233 ASN A C 1
ATOM 1789 O O . ASN A 1 233 ? -1.895 -18.597 18.472 1.00 61.38 233 ASN A O 1
ATOM 1793 N N . SER A 1 234 ? -1.079 -16.719 17.553 1.00 56.50 234 SER A N 1
ATOM 1794 C CA . SER A 1 234 ? -2.170 -15.858 18.024 1.00 56.50 234 SER A CA 1
ATOM 1795 C C . SER A 1 234 ? -3.366 -15.834 17.074 1.00 56.50 234 SER A C 1
ATOM 1797 O O . SER A 1 234 ? -4.495 -15.661 17.529 1.00 56.50 234 SER A O 1
ATOM 1799 N N . ALA A 1 235 ? -3.141 -16.011 15.770 1.00 59.00 235 ALA A N 1
ATOM 1800 C CA . ALA A 1 235 ? -4.183 -15.886 14.758 1.00 59.00 235 ALA A CA 1
ATOM 1801 C C . ALA A 1 235 ? -4.772 -17.229 14.304 1.00 59.00 235 ALA A C 1
ATOM 1803 O O . ALA A 1 235 ? -5.908 -17.243 13.831 1.00 59.00 235 ALA A O 1
ATOM 1804 N N . GLY A 1 236 ? -4.038 -18.346 14.417 1.00 61.16 236 GLY A N 1
ATOM 1805 C CA . GLY A 1 236 ? -4.489 -19.650 13.908 1.00 61.16 236 GLY A CA 1
ATOM 1806 C C . GLY A 1 236 ? -4.766 -19.655 12.396 1.00 61.16 236 GLY A C 1
ATOM 1807 O O . GLY A 1 236 ? -5.565 -20.455 11.913 1.00 61.16 236 GLY A O 1
ATOM 1808 N N . THR A 1 237 ? -4.157 -18.730 11.647 1.00 64.69 237 THR A N 1
ATOM 1809 C CA . THR A 1 237 ? -4.393 -18.510 10.213 1.00 64.69 237 THR A CA 1
ATOM 1810 C C . THR A 1 237 ? -3.194 -18.935 9.374 1.00 64.69 237 THR A C 1
ATOM 1812 O O . THR A 1 237 ? -2.054 -18.716 9.775 1.00 64.69 237 THR A O 1
ATOM 1815 N N . SER A 1 238 ? -3.451 -19.458 8.173 1.00 68.44 238 SER A N 1
ATOM 1816 C CA . SER A 1 238 ? -2.426 -19.626 7.136 1.00 68.44 238 SER A CA 1
ATOM 1817 C C . SER A 1 238 ? -1.906 -18.260 6.667 1.00 68.44 238 SER A C 1
ATOM 1819 O O . SER A 1 238 ? -2.673 -17.297 6.581 1.00 68.44 238 SER A O 1
ATOM 1821 N N . THR A 1 239 ? -0.607 -18.170 6.380 1.00 72.31 239 THR A N 1
ATOM 1822 C CA . THR A 1 239 ? 0.058 -16.953 5.895 1.00 72.31 239 THR A CA 1
ATOM 1823 C C . THR A 1 239 ? 0.558 -17.145 4.474 1.00 72.31 239 THR A C 1
ATOM 1825 O O . THR A 1 239 ? 1.171 -18.163 4.166 1.00 72.31 239 THR A O 1
ATOM 1828 N N . VAL A 1 240 ? 0.366 -16.128 3.638 1.00 77.00 240 VAL A N 1
ATOM 1829 C CA . VAL A 1 240 ? 0.866 -16.079 2.261 1.00 77.00 240 VAL A CA 1
ATOM 1830 C C . VAL A 1 240 ? 1.853 -14.921 2.145 1.00 77.00 240 VAL A C 1
ATOM 1832 O O . VAL A 1 240 ? 1.585 -13.829 2.648 1.00 77.00 240 VAL A O 1
ATOM 1835 N N . ALA A 1 241 ? 2.997 -15.150 1.500 1.00 78.44 241 ALA A N 1
ATOM 1836 C CA . ALA A 1 241 ? 3.987 -14.103 1.281 1.00 78.44 241 ALA A CA 1
ATOM 1837 C C . ALA A 1 241 ? 3.597 -13.217 0.092 1.00 78.44 241 ALA A C 1
ATOM 1839 O O . ALA A 1 241 ? 3.239 -13.714 -0.975 1.00 78.44 241 ALA A O 1
ATOM 1840 N N . TRP A 1 242 ? 3.727 -11.900 0.254 1.00 79.94 242 TRP A N 1
ATOM 1841 C CA . TRP A 1 242 ? 3.391 -10.932 -0.786 1.00 79.94 242 TRP A CA 1
ATOM 1842 C C . TRP A 1 242 ? 4.483 -9.876 -0.956 1.00 79.94 242 TRP A C 1
ATOM 1844 O O . TRP A 1 242 ? 5.019 -9.358 0.022 1.00 79.94 242 TRP A O 1
ATOM 1854 N N . VAL A 1 243 ? 4.790 -9.521 -2.207 1.00 83.94 243 VAL A N 1
ATOM 1855 C CA . VAL A 1 243 ? 5.594 -8.337 -2.528 1.00 83.94 243 VAL A CA 1
ATOM 1856 C C . VAL A 1 243 ? 4.654 -7.131 -2.626 1.00 83.94 243 VAL A C 1
ATOM 1858 O O . VAL A 1 243 ? 4.064 -6.880 -3.675 1.00 83.94 243 VAL A O 1
ATOM 1861 N N . GLY A 1 244 ? 4.501 -6.398 -1.519 1.00 82.56 244 GLY A N 1
ATOM 1862 C CA . GLY A 1 244 ? 3.601 -5.236 -1.432 1.00 82.56 244 GLY A CA 1
ATOM 1863 C C . GLY A 1 244 ? 4.124 -3.966 -2.120 1.00 82.56 244 GLY A C 1
ATOM 1864 O O . GLY A 1 244 ? 3.335 -3.150 -2.594 1.00 82.56 244 GLY A O 1
ATOM 1865 N N . GLU A 1 245 ? 5.448 -3.810 -2.223 1.00 84.81 245 GLU A N 1
ATOM 1866 C CA . GLU A 1 245 ? 6.119 -2.717 -2.934 1.00 84.81 245 GLU A CA 1
ATOM 1867 C C . GLU A 1 245 ? 7.481 -3.181 -3.491 1.00 84.81 245 GLU A C 1
ATOM 1869 O O . GLU A 1 245 ? 8.219 -3.917 -2.841 1.00 84.81 245 GLU A O 1
ATOM 1874 N N . ALA A 1 246 ? 7.816 -2.782 -4.715 1.00 82.19 246 ALA A N 1
ATOM 1875 C CA . ALA A 1 246 ? 9.047 -3.111 -5.430 1.00 82.19 246 ALA A CA 1
ATOM 1876 C C . ALA A 1 246 ? 9.200 -2.167 -6.621 1.00 82.19 246 ALA A C 1
ATOM 1878 O O . ALA A 1 246 ? 8.213 -1.850 -7.262 1.00 82.19 246 ALA A O 1
ATOM 1879 N N . GLY A 1 247 ? 10.420 -1.770 -6.974 1.00 79.06 247 GLY A N 1
ATOM 1880 C CA . GLY A 1 247 ? 10.679 -0.885 -8.109 1.00 79.06 247 GLY A CA 1
ATOM 1881 C C . GLY A 1 247 ? 12.081 -1.028 -8.663 1.00 79.06 247 GLY A C 1
ATOM 1882 O O . GLY A 1 247 ? 12.972 -1.507 -7.969 1.00 79.06 247 GLY A O 1
ATOM 1883 N N . GLY A 1 248 ? 12.284 -0.597 -9.911 1.00 77.62 248 GLY A N 1
ATOM 1884 C CA . GLY A 1 248 ? 13.597 -0.684 -10.560 1.00 77.62 248 GLY A CA 1
ATOM 1885 C C . GLY A 1 248 ? 14.683 0.151 -9.878 1.00 77.62 248 GLY A C 1
ATOM 1886 O O . GLY A 1 248 ? 15.849 -0.227 -9.906 1.00 77.62 248 GLY A O 1
ATOM 1887 N N . ALA A 1 249 ? 14.303 1.266 -9.251 1.00 82.31 249 ALA A N 1
ATOM 1888 C CA . ALA A 1 249 ? 15.173 2.074 -8.406 1.00 82.31 249 ALA A CA 1
ATOM 1889 C C . ALA A 1 249 ? 14.348 2.780 -7.319 1.00 82.31 249 ALA A C 1
ATOM 1891 O O . ALA A 1 249 ? 13.207 3.182 -7.562 1.00 82.31 249 ALA A O 1
ATOM 1892 N N . TYR A 1 250 ? 14.945 2.923 -6.134 1.00 79.94 250 TYR A N 1
ATOM 1893 C CA . TYR A 1 250 ? 14.380 3.659 -5.001 1.00 79.94 250 TYR A CA 1
ATOM 1894 C C . TYR A 1 250 ? 14.343 5.177 -5.285 1.00 79.94 250 TYR A C 1
ATOM 1896 O O . TYR A 1 250 ? 14.725 5.618 -6.371 1.00 79.94 250 TYR A O 1
ATOM 1904 N N . ASN A 1 251 ? 13.860 5.990 -4.336 1.00 84.88 251 ASN A N 1
ATOM 1905 C CA . ASN A 1 251 ? 13.761 7.453 -4.478 1.00 84.88 251 ASN A CA 1
ATOM 1906 C C . ASN A 1 251 ? 12.960 7.895 -5.712 1.00 84.88 251 ASN A C 1
ATOM 1908 O O . ASN A 1 251 ? 13.358 8.795 -6.447 1.00 84.88 251 ASN A O 1
ATOM 1912 N N . CYS A 1 252 ? 11.809 7.254 -5.937 1.00 81.50 252 CYS A N 1
ATOM 1913 C CA . CYS A 1 252 ? 10.918 7.533 -7.063 1.00 81.50 252 CYS A CA 1
ATOM 1914 C C . CYS A 1 252 ? 11.480 7.185 -8.459 1.00 81.50 252 CYS A C 1
ATOM 1916 O O . CYS A 1 252 ? 10.854 7.543 -9.466 1.00 81.50 252 CYS A O 1
ATOM 1918 N N . GLY A 1 253 ? 12.586 6.447 -8.536 1.00 82.25 253 GLY A N 1
ATOM 1919 C CA . GLY A 1 253 ? 13.185 6.007 -9.790 1.00 82.25 253 GLY A CA 1
ATOM 1920 C C . GLY A 1 253 ? 14.138 7.030 -10.409 1.00 82.25 253 GLY A C 1
ATOM 1921 O O . GLY A 1 253 ? 14.459 8.057 -9.820 1.00 82.25 253 GLY A O 1
ATOM 1922 N N . HIS A 1 254 ? 14.593 6.744 -11.626 1.00 81.69 254 HIS A N 1
ATOM 1923 C CA . HIS A 1 254 ? 15.529 7.590 -12.361 1.00 81.69 254 HIS A CA 1
ATOM 1924 C C . HIS A 1 254 ? 15.087 7.729 -13.818 1.00 81.69 254 HIS A C 1
ATOM 1926 O O . HIS A 1 254 ? 14.796 6.731 -14.485 1.00 81.69 254 HIS A O 1
ATOM 1932 N N . HIS A 1 255 ? 15.043 8.965 -14.317 1.00 81.75 255 HIS A N 1
ATOM 1933 C CA . HIS A 1 255 ? 14.682 9.243 -15.707 1.00 81.75 255 HIS A CA 1
ATOM 1934 C C . HIS A 1 255 ? 15.655 8.547 -16.672 1.00 81.75 255 HIS A C 1
ATOM 1936 O O . HIS A 1 255 ? 16.849 8.447 -16.392 1.00 81.75 255 HIS A O 1
ATOM 1942 N N . LEU A 1 256 ? 15.131 8.040 -17.786 1.00 82.56 256 LEU A N 1
ATOM 1943 C CA . LEU A 1 256 ? 15.804 7.211 -18.790 1.00 82.56 256 LEU A CA 1
ATOM 1944 C C . LEU A 1 256 ? 16.185 5.800 -18.316 1.00 82.56 256 LEU A C 1
ATOM 1946 O O . LEU A 1 256 ? 16.677 5.001 -19.114 1.00 82.56 256 LEU A O 1
ATOM 1950 N N . VAL A 1 257 ? 15.899 5.452 -17.059 1.00 84.19 257 VAL A N 1
ATOM 1951 C CA . VAL A 1 257 ? 16.129 4.111 -16.503 1.00 84.19 257 VAL A CA 1
ATOM 1952 C C . VAL A 1 257 ? 14.800 3.459 -16.148 1.00 84.19 257 VAL A C 1
ATOM 1954 O O . VAL A 1 257 ? 14.409 2.473 -16.762 1.00 84.19 257 VAL A O 1
ATOM 1957 N N . THR A 1 258 ? 14.074 4.014 -15.176 1.00 81.50 258 THR A N 1
ATOM 1958 C CA . THR A 1 258 ? 12.831 3.411 -14.671 1.00 81.50 258 THR A CA 1
ATOM 1959 C C . THR A 1 258 ? 11.587 3.806 -15.469 1.00 81.50 258 THR A C 1
ATOM 1961 O O . THR A 1 258 ? 10.498 3.312 -15.202 1.00 81.50 258 THR A O 1
ATOM 1964 N N . ASP A 1 259 ? 11.719 4.722 -16.422 1.00 77.19 259 ASP A N 1
ATOM 1965 C CA . ASP A 1 259 ? 10.665 5.123 -17.359 1.00 77.19 259 ASP A CA 1
ATOM 1966 C C . ASP A 1 259 ? 11.024 4.804 -18.820 1.00 77.19 259 ASP A C 1
ATOM 1968 O O . ASP A 1 259 ? 10.327 5.243 -19.731 1.00 77.19 259 ASP A O 1
ATOM 1972 N N . SER A 1 260 ? 12.082 4.019 -19.053 1.00 83.19 260 SER A N 1
ATOM 1973 C CA . SER A 1 260 ? 12.476 3.566 -20.386 1.00 83.19 260 SER A CA 1
ATOM 1974 C C . SER A 1 260 ? 12.151 2.087 -20.605 1.00 83.19 260 SER A C 1
ATOM 1976 O O . SER A 1 260 ? 11.874 1.327 -19.672 1.00 83.19 260 SER A O 1
ATOM 1978 N N . PHE A 1 261 ? 12.197 1.658 -21.869 1.00 83.25 261 PHE A N 1
ATOM 1979 C CA . PHE A 1 261 ? 11.902 0.279 -22.263 1.00 83.25 261 PHE A CA 1
ATOM 1980 C C . PHE A 1 261 ? 12.775 -0.754 -21.532 1.00 83.25 261 PHE A C 1
ATOM 1982 O O . PHE A 1 261 ? 12.315 -1.865 -21.278 1.00 83.25 261 PHE A O 1
ATOM 1989 N N . VAL A 1 262 ? 14.001 -0.393 -21.131 1.00 84.31 262 VAL A N 1
ATOM 1990 C CA . VAL A 1 262 ? 14.928 -1.312 -20.452 1.00 84.31 262 VAL A CA 1
ATOM 1991 C C . VAL A 1 262 ? 14.365 -1.850 -19.132 1.00 84.31 262 VAL A C 1
ATOM 1993 O O . VAL A 1 262 ? 14.636 -2.996 -18.774 1.00 84.31 262 VAL A O 1
ATOM 1996 N N . LEU A 1 263 ? 13.515 -1.080 -18.437 1.00 83.31 263 LEU A N 1
ATOM 1997 C CA . LEU A 1 263 ? 12.890 -1.533 -17.194 1.00 83.31 263 LEU A CA 1
ATOM 1998 C C . LEU A 1 263 ? 11.944 -2.724 -17.423 1.00 83.31 263 LEU A C 1
ATOM 2000 O O . LEU A 1 263 ? 11.749 -3.532 -16.514 1.00 83.31 263 LEU A O 1
ATOM 2004 N N . SER A 1 264 ? 11.388 -2.886 -18.630 1.00 81.62 264 SER A N 1
ATOM 2005 C CA . SER A 1 264 ? 10.489 -4.006 -18.940 1.00 81.62 264 SER A CA 1
ATOM 2006 C C . SER A 1 264 ? 11.157 -5.366 -18.708 1.00 81.62 264 SER A C 1
ATOM 2008 O O . SER A 1 264 ? 10.536 -6.248 -18.117 1.00 81.62 264 SER A O 1
ATOM 2010 N N . PHE A 1 265 ? 12.442 -5.512 -19.048 1.00 84.38 265 PHE A N 1
ATOM 2011 C CA . PHE A 1 265 ? 13.205 -6.740 -18.805 1.00 84.38 265 PHE A CA 1
ATOM 2012 C C . PHE A 1 265 ? 13.359 -7.039 -17.311 1.00 84.38 265 PHE A C 1
ATOM 2014 O O . PHE A 1 265 ? 13.229 -8.190 -16.891 1.00 84.38 265 PHE A O 1
ATOM 2021 N N . TRP A 1 266 ? 13.600 -6.007 -16.495 1.00 83.06 266 TRP A N 1
ATOM 2022 C CA . TRP A 1 266 ? 13.686 -6.159 -15.042 1.00 83.06 266 TRP A CA 1
ATOM 2023 C C . TRP A 1 266 ? 12.334 -6.569 -14.446 1.00 83.06 266 TRP A C 1
ATOM 2025 O O . TRP A 1 266 ? 12.288 -7.520 -13.667 1.00 83.06 266 TRP A O 1
ATOM 2035 N N . ASN A 1 267 ? 11.238 -5.928 -14.870 1.00 78.31 267 ASN A N 1
ATOM 2036 C CA . ASN A 1 267 ? 9.883 -6.268 -14.426 1.00 78.31 267 ASN A CA 1
ATOM 2037 C C . ASN A 1 267 ? 9.519 -7.714 -14.793 1.00 78.31 267 ASN A C 1
ATOM 2039 O O . ASN A 1 267 ? 9.131 -8.484 -13.921 1.00 78.31 267 ASN A O 1
ATOM 2043 N N . VAL A 1 268 ? 9.705 -8.116 -16.057 1.00 80.50 268 VAL A N 1
ATOM 2044 C CA . VAL A 1 268 ? 9.412 -9.483 -16.526 1.00 80.50 268 VAL A CA 1
ATOM 2045 C C . VAL A 1 268 ? 10.222 -10.510 -15.739 1.00 80.50 268 VAL A C 1
ATOM 2047 O O . VAL A 1 268 ? 9.659 -11.468 -15.217 1.00 80.50 268 VAL A O 1
ATOM 2050 N N . LYS A 1 269 ? 11.529 -10.286 -15.555 1.00 79.38 269 LYS A N 1
ATOM 2051 C CA . LYS A 1 269 ? 12.356 -11.176 -14.729 1.00 79.38 269 LYS A CA 1
ATOM 2052 C C . LYS A 1 269 ? 11.830 -11.271 -13.294 1.00 79.38 269 LYS A C 1
ATOM 2054 O O . LYS A 1 269 ? 11.798 -12.360 -12.725 1.00 79.38 269 LYS A O 1
ATOM 2059 N N . LYS A 1 270 ? 11.405 -10.150 -12.706 1.00 75.00 270 LYS A N 1
ATOM 2060 C CA . LYS A 1 270 ? 10.836 -10.105 -11.354 1.00 75.00 270 LYS A CA 1
ATOM 2061 C C . LYS A 1 270 ? 9.464 -10.765 -11.238 1.00 75.00 270 LYS A C 1
ATOM 2063 O O . LYS A 1 270 ? 9.163 -11.214 -10.144 1.00 75.00 270 LYS A O 1
ATOM 2068 N N . PHE A 1 271 ? 8.680 -10.889 -12.308 1.00 70.69 271 PHE A N 1
ATOM 2069 C CA . PHE A 1 271 ? 7.435 -11.668 -12.296 1.00 70.69 271 PHE A CA 1
ATOM 2070 C C . PHE A 1 271 ? 7.679 -13.174 -12.225 1.00 70.69 271 PHE A C 1
ATOM 2072 O O . PHE A 1 271 ? 6.965 -13.872 -11.518 1.00 70.69 271 PHE A O 1
ATOM 2079 N N . PHE A 1 272 ? 8.694 -13.680 -12.926 1.00 68.94 272 PHE A N 1
ATOM 2080 C CA . PHE A 1 272 ? 8.900 -15.127 -13.061 1.00 68.94 272 PHE A CA 1
ATOM 2081 C C . PHE A 1 272 ? 9.944 -15.711 -12.096 1.00 68.94 272 PHE A C 1
ATOM 2083 O O . PHE A 1 272 ? 9.949 -16.910 -11.846 1.00 68.94 272 PHE A O 1
ATOM 2090 N N . SER A 1 273 ? 10.802 -14.874 -11.507 1.00 66.94 273 SER A N 1
ATOM 2091 C CA . SER A 1 273 ? 11.773 -15.269 -10.475 1.00 66.94 273 SER A CA 1
ATOM 2092 C C . SER A 1 273 ? 11.241 -15.526 -9.047 1.00 66.94 273 SER A C 1
ATOM 2094 O O . SER A 1 273 ? 11.963 -16.196 -8.308 1.00 66.94 273 SER A O 1
ATOM 2096 N N . PRO A 1 274 ? 10.078 -15.019 -8.581 1.00 56.12 274 PRO A N 1
ATOM 2097 C CA . PRO A 1 274 ? 9.656 -15.217 -7.195 1.00 56.12 274 PRO A CA 1
ATOM 2098 C C . PRO A 1 274 ? 9.378 -16.692 -6.884 1.00 56.12 274 PRO A C 1
ATOM 2100 O O . PRO A 1 274 ? 9.598 -17.126 -5.759 1.00 56.12 274 PRO A O 1
ATOM 2103 N N . ALA A 1 275 ? 8.949 -17.471 -7.886 1.00 48.66 275 ALA A N 1
ATOM 2104 C CA . ALA A 1 275 ? 8.514 -18.862 -7.742 1.00 48.66 275 ALA A CA 1
ATOM 2105 C C . ALA A 1 275 ? 9.628 -19.860 -7.365 1.00 48.66 275 ALA A C 1
ATOM 2107 O O . ALA A 1 275 ? 9.345 -21.040 -7.193 1.00 48.66 275 ALA A O 1
ATOM 2108 N N . THR A 1 276 ? 10.890 -19.425 -7.265 1.00 42.03 276 THR A N 1
ATOM 2109 C CA . THR A 1 276 ? 12.041 -20.319 -7.041 1.00 42.03 276 THR A CA 1
ATOM 2110 C C . THR A 1 276 ? 12.646 -20.235 -5.634 1.00 42.03 276 THR A C 1
ATOM 2112 O O . THR A 1 276 ? 13.585 -20.970 -5.354 1.00 42.03 276 THR A O 1
ATOM 2115 N N . VAL A 1 277 ? 12.174 -19.337 -4.755 1.00 39.84 277 VAL A N 1
ATOM 2116 C CA . VAL A 1 277 ? 12.875 -19.025 -3.484 1.00 39.84 277 VAL A CA 1
ATOM 2117 C C . VAL A 1 277 ? 12.182 -19.583 -2.233 1.00 39.84 277 VAL A C 1
ATOM 2119 O O . VAL A 1 277 ? 12.792 -19.606 -1.169 1.00 39.84 277 VAL A O 1
ATOM 2122 N N . LEU A 1 278 ? 10.944 -20.068 -2.327 1.00 37.56 278 LEU A N 1
ATOM 2123 C CA . LEU A 1 278 ? 10.204 -20.584 -1.172 1.00 37.56 278 LEU A CA 1
ATOM 2124 C C . LEU A 1 278 ? 9.664 -21.977 -1.512 1.00 37.56 278 LEU A C 1
ATOM 2126 O O . LEU A 1 278 ? 8.855 -22.114 -2.427 1.00 37.56 278 LEU A O 1
ATOM 2130 N N . GLU A 1 279 ? 10.178 -23.002 -0.829 1.00 29.25 279 GLU A N 1
ATOM 2131 C CA . GLU A 1 279 ? 9.612 -24.351 -0.872 1.00 29.25 279 GLU A CA 1
ATOM 2132 C C . GLU A 1 279 ? 8.218 -24.340 -0.221 1.00 29.25 279 GLU A C 1
ATOM 2134 O O . GLU A 1 279 ? 8.024 -23.725 0.825 1.00 29.25 279 GLU A O 1
ATOM 2139 N N . ASP A 1 280 ? 7.288 -25.027 -0.887 1.00 31.69 280 ASP A N 1
ATOM 2140 C CA . ASP A 1 280 ? 5.912 -25.366 -0.504 1.00 31.69 280 ASP A CA 1
ATOM 2141 C C . ASP A 1 280 ? 4.888 -24.211 -0.334 1.00 31.69 280 ASP A C 1
ATOM 2143 O O . ASP A 1 280 ? 5.009 -23.314 0.494 1.00 31.69 280 ASP A O 1
ATOM 2147 N N . ASP A 1 281 ? 3.825 -24.274 -1.153 1.00 31.05 281 ASP A N 1
ATOM 2148 C CA . ASP A 1 281 ? 2.535 -23.565 -1.040 1.00 31.05 281 ASP A CA 1
ATOM 2149 C C . ASP A 1 281 ? 2.547 -22.038 -0.814 1.00 31.05 281 ASP A C 1
ATOM 2151 O O . ASP A 1 281 ? 1.649 -21.474 -0.182 1.00 31.05 281 ASP A O 1
ATOM 2155 N N . VAL A 1 282 ? 3.503 -21.315 -1.404 1.00 32.88 282 VAL A N 1
ATOM 2156 C CA . VAL A 1 282 ? 3.494 -19.843 -1.381 1.00 32.88 282 VAL A CA 1
ATOM 2157 C C . VAL A 1 282 ? 2.916 -19.266 -2.673 1.00 32.88 282 VAL A C 1
ATOM 2159 O O . VAL A 1 282 ? 3.548 -19.282 -3.729 1.00 32.88 282 VAL A O 1
ATOM 2162 N N . SER A 1 283 ? 1.715 -18.687 -2.576 1.00 31.62 283 SER A N 1
ATOM 2163 C CA . SER A 1 283 ? 1.154 -17.841 -3.635 1.00 31.62 283 SER A CA 1
ATOM 2164 C C . SER A 1 283 ? 1.890 -16.508 -3.688 1.00 31.62 283 SER A C 1
ATOM 2166 O O . SER A 1 283 ? 1.666 -15.631 -2.863 1.00 31.62 283 SER A O 1
ATOM 2168 N N . LEU A 1 284 ? 2.775 -16.344 -4.664 1.00 34.12 284 LEU A N 1
ATOM 2169 C CA . LEU A 1 284 ? 3.483 -15.086 -4.890 1.00 34.12 284 LEU A CA 1
ATOM 2170 C C . LEU A 1 284 ? 2.640 -14.187 -5.791 1.00 34.12 284 LEU A C 1
ATOM 2172 O O . LEU A 1 284 ? 2.061 -14.670 -6.757 1.00 34.12 284 LEU A O 1
ATOM 2176 N N . MET A 1 285 ? 2.592 -12.891 -5.487 1.00 38.53 285 MET A N 1
ATOM 2177 C CA . MET A 1 285 ? 2.026 -11.836 -6.338 1.00 38.53 285 MET A CA 1
ATOM 2178 C C . MET A 1 285 ? 3.165 -10.906 -6.762 1.00 38.53 285 MET A C 1
ATOM 2180 O O . MET A 1 285 ? 3.973 -10.489 -5.928 1.00 38.53 285 MET A O 1
ATOM 2184 N N . GLY A 1 286 ? 3.246 -10.617 -8.058 1.00 36.59 286 GLY A N 1
ATOM 2185 C CA . GLY A 1 286 ? 4.248 -9.751 -8.661 1.00 36.59 286 GLY A CA 1
ATOM 2186 C C . GLY A 1 286 ? 3.736 -8.322 -8.827 1.00 36.59 286 GLY A C 1
ATOM 2187 O O . GLY A 1 286 ? 2.596 -8.077 -9.225 1.00 36.59 286 GLY A O 1
ATOM 2188 N N . LEU A 1 287 ? 4.604 -7.354 -8.558 1.00 44.47 287 LEU A N 1
ATOM 2189 C CA . LEU A 1 287 ? 4.264 -5.942 -8.646 1.00 44.47 287 LEU A CA 1
ATOM 2190 C C . LEU A 1 287 ? 4.680 -5.342 -9.994 1.00 44.47 287 LEU A C 1
ATOM 2192 O O . LEU A 1 287 ? 5.843 -5.427 -10.389 1.00 44.47 287 LEU A O 1
ATOM 2196 N N . VAL A 1 288 ? 3.752 -4.642 -10.653 1.00 46.41 288 VAL A N 1
ATOM 2197 C CA . VAL A 1 288 ? 4.087 -3.608 -11.641 1.00 46.41 288 VAL A CA 1
ATOM 2198 C C . VAL A 1 288 ? 4.115 -2.271 -10.905 1.00 46.41 288 VAL A C 1
ATOM 2200 O O . VAL A 1 288 ? 3.081 -1.811 -10.417 1.00 46.41 288 VAL A O 1
ATOM 2203 N N . ILE A 1 289 ? 5.253 -1.567 -10.889 1.00 47.12 289 ILE A N 1
ATOM 2204 C CA . ILE A 1 289 ? 5.195 -0.122 -10.632 1.00 47.12 289 ILE A CA 1
ATOM 2205 C C . ILE A 1 289 ? 4.448 0.522 -11.793 1.00 47.12 289 ILE A C 1
ATOM 2207 O O . ILE A 1 289 ? 4.985 0.748 -12.878 1.00 47.12 289 ILE A O 1
ATOM 2211 N N . PHE A 1 290 ? 3.198 0.877 -11.529 1.00 48.19 290 PHE A N 1
ATOM 2212 C CA . PHE A 1 290 ? 2.325 1.607 -12.439 1.00 48.19 290 PHE A CA 1
ATOM 2213 C C . PHE A 1 290 ? 2.733 3.073 -12.624 1.00 48.19 290 PHE A C 1
ATOM 2215 O O . PHE A 1 290 ? 1.988 3.839 -13.223 1.00 48.19 290 PHE A O 1
ATOM 2222 N N . LYS A 1 291 ? 3.915 3.496 -12.160 1.00 46.78 291 LYS A N 1
ATOM 2223 C CA . LYS A 1 291 ? 4.389 4.869 -12.356 1.00 46.78 291 LYS A CA 1
ATOM 2224 C C . LYS A 1 291 ? 4.508 5.217 -13.836 1.00 46.78 291 LYS A C 1
ATOM 2226 O O . LYS A 1 291 ? 4.053 6.283 -14.219 1.00 46.78 291 LYS A O 1
ATOM 2231 N N . ALA A 1 292 ? 5.042 4.332 -14.682 1.00 46.09 292 ALA A N 1
ATOM 2232 C CA . ALA A 1 292 ? 5.156 4.608 -16.119 1.00 46.09 292 ALA A CA 1
ATOM 2233 C C . ALA A 1 292 ? 3.779 4.779 -16.791 1.00 46.09 292 ALA A C 1
ATOM 2235 O O . ALA A 1 292 ? 3.583 5.682 -17.602 1.00 46.09 292 ALA A O 1
ATOM 2236 N N . LEU A 1 293 ? 2.803 3.958 -16.396 1.00 46.41 293 LEU A N 1
ATOM 2237 C CA . LEU A 1 293 ? 1.465 3.936 -16.986 1.00 46.41 293 LEU A CA 1
ATOM 2238 C C . LEU A 1 293 ? 0.583 5.089 -16.467 1.00 46.41 293 LEU A C 1
ATOM 2240 O O . LEU A 1 293 ? -0.114 5.734 -17.247 1.00 46.41 293 LEU A O 1
ATOM 2244 N N . LEU A 1 294 ? 0.695 5.434 -15.179 1.00 50.03 294 LEU A N 1
ATOM 2245 C CA . LEU A 1 294 ? 0.082 6.629 -14.588 1.00 50.03 294 LEU A CA 1
ATOM 2246 C C . LEU A 1 294 ? 0.700 7.919 -15.137 1.00 50.03 294 LEU A C 1
ATOM 2248 O O . LEU A 1 294 ? -0.024 8.873 -15.409 1.00 50.03 294 LEU A O 1
ATOM 2252 N N . ARG A 1 295 ? 2.020 7.953 -15.360 1.00 49.81 295 ARG A N 1
ATOM 2253 C CA . ARG A 1 295 ? 2.705 9.110 -15.953 1.00 49.81 295 ARG A CA 1
ATOM 2254 C C . ARG A 1 295 ? 2.245 9.347 -17.392 1.00 49.81 295 ARG A C 1
ATOM 2256 O O . ARG A 1 295 ? 1.936 10.484 -17.727 1.00 49.81 295 ARG A O 1
ATOM 2263 N N . ALA A 1 296 ? 2.104 8.285 -18.190 1.00 46.25 296 ALA A N 1
ATOM 2264 C CA . ALA A 1 296 ? 1.547 8.355 -19.543 1.00 46.25 296 ALA A CA 1
ATOM 2265 C C . ALA A 1 296 ? 0.056 8.752 -19.570 1.00 46.25 296 ALA A C 1
ATOM 2267 O O . ALA A 1 296 ? -0.396 9.376 -20.525 1.00 46.25 296 ALA A O 1
ATOM 2268 N N . ALA A 1 297 ? -0.710 8.411 -18.527 1.00 47.62 297 ALA A N 1
ATOM 2269 C CA . ALA A 1 297 ? -2.125 8.764 -18.419 1.00 47.62 297 ALA A CA 1
ATOM 2270 C C . ALA A 1 297 ? -2.377 10.199 -17.910 1.00 47.62 297 ALA A C 1
ATOM 2272 O O . ALA A 1 297 ? -3.451 10.742 -18.170 1.00 47.62 297 ALA A O 1
ATOM 2273 N N . VAL A 1 298 ? -1.435 10.798 -17.165 1.00 52.62 298 VAL A N 1
ATOM 2274 C CA . VAL A 1 298 ? -1.677 12.018 -16.364 1.00 52.62 298 VAL A CA 1
ATOM 2275 C C . VAL A 1 298 ? -0.775 13.207 -16.729 1.00 52.62 298 VAL A C 1
ATOM 2277 O O . VAL A 1 298 ? -1.164 14.339 -16.445 1.00 52.62 298 VAL A O 1
ATOM 2280 N N . LEU A 1 299 ? 0.393 13.017 -17.356 1.00 48.38 299 LEU A N 1
ATOM 2281 C CA . LEU A 1 299 ? 1.305 14.130 -17.664 1.00 48.38 299 LEU A CA 1
ATOM 2282 C C . LEU A 1 299 ? 1.340 14.462 -19.167 1.00 48.38 299 LEU A C 1
ATOM 2284 O O . LEU A 1 299 ? 1.810 13.636 -19.949 1.00 48.38 299 LEU A O 1
ATOM 2288 N N . PRO A 1 300 ? 0.914 15.669 -19.588 1.00 38.62 300 PRO A N 1
ATOM 2289 C CA . PRO A 1 300 ? 1.283 16.204 -20.889 1.00 38.62 300 PRO A CA 1
ATOM 2290 C C . PRO A 1 300 ? 2.687 16.820 -20.786 1.00 38.62 300 PRO A C 1
ATOM 2292 O O . PRO A 1 300 ? 2.844 17.808 -20.079 1.00 38.62 300 PRO A O 1
ATOM 2295 N N . GLU A 1 301 ? 3.667 16.247 -21.498 1.00 37.41 301 GLU A N 1
ATOM 2296 C CA . GLU A 1 301 ? 5.036 16.773 -21.707 1.00 37.41 301 GLU A CA 1
ATOM 2297 C C . GLU A 1 301 ? 5.877 17.053 -20.424 1.00 37.41 301 GLU A C 1
ATOM 2299 O O . GLU A 1 301 ? 5.360 17.223 -19.316 1.00 37.41 301 GLU A O 1
ATOM 2304 N N . PRO A 1 302 ? 7.222 17.050 -20.506 1.00 40.94 302 PRO A N 1
ATOM 2305 C CA . PRO A 1 302 ? 8.066 17.412 -19.373 1.00 40.94 302 PRO A CA 1
ATOM 2306 C C . PRO A 1 302 ? 7.884 18.900 -19.045 1.00 40.94 302 PRO A C 1
ATOM 2308 O O . PRO A 1 302 ? 8.271 19.774 -19.816 1.00 40.94 302 PRO A O 1
ATOM 2311 N N . VAL A 1 303 ? 7.318 19.200 -17.874 1.00 41.31 303 VAL A N 1
ATOM 2312 C CA . VAL A 1 303 ? 7.339 20.560 -17.322 1.00 41.31 303 VAL A CA 1
ATOM 2313 C C . VAL A 1 303 ? 8.807 20.932 -17.055 1.00 41.31 303 VAL A C 1
ATOM 2315 O O . VAL A 1 303 ? 9.487 20.171 -16.356 1.00 41.31 303 VAL A O 1
ATOM 2318 N N . PRO A 1 304 ? 9.326 22.053 -17.595 1.00 34.09 304 PRO A N 1
ATOM 2319 C CA . PRO A 1 304 ? 10.678 22.510 -17.303 1.00 34.09 304 PRO A CA 1
ATOM 2320 C C . PRO A 1 304 ? 10.845 22.701 -15.798 1.00 34.09 304 PRO A C 1
ATOM 2322 O O . PRO A 1 304 ? 9.958 23.229 -15.126 1.00 34.09 304 PRO A O 1
ATOM 2325 N N . SER A 1 305 ? 11.984 22.270 -15.264 1.00 38.50 305 SER A N 1
ATOM 2326 C CA . SER A 1 305 ? 12.337 22.475 -13.865 1.00 38.50 305 SER A CA 1
ATOM 2327 C C . SER A 1 305 ? 12.569 23.964 -13.595 1.00 38.50 305 SER A C 1
ATOM 2329 O O . SER A 1 305 ? 13.699 24.446 -13.665 1.00 38.50 305 SER A O 1
ATOM 2331 N N . GLU A 1 306 ? 11.523 24.713 -13.266 1.00 34.94 306 GLU A N 1
ATOM 2332 C CA . GLU A 1 306 ? 11.714 25.922 -12.473 1.00 34.94 306 GLU A CA 1
ATOM 2333 C C . GLU A 1 306 ? 12.091 25.466 -11.069 1.00 34.94 306 GLU A C 1
ATOM 2335 O O . GLU A 1 306 ? 11.299 24.806 -10.408 1.00 34.94 306 GLU A O 1
ATOM 2340 N N . HIS A 1 307 ? 13.329 25.739 -10.647 1.00 39.56 307 HIS A N 1
ATOM 2341 C CA . HIS A 1 307 ? 13.812 25.454 -9.300 1.00 39.56 307 HIS A CA 1
ATOM 2342 C C . HIS A 1 307 ? 13.095 26.354 -8.285 1.00 39.56 307 HIS A C 1
ATOM 2344 O O . HIS A 1 307 ? 13.451 27.533 -8.181 1.00 39.56 307 HIS A O 1
ATOM 2350 N N . PRO A 1 308 ? 12.171 25.839 -7.452 1.00 37.91 308 PRO A N 1
ATOM 2351 C CA . PRO A 1 308 ? 11.838 26.528 -6.226 1.00 37.91 308 PRO A CA 1
ATOM 2352 C C . PRO A 1 308 ? 13.009 26.276 -5.274 1.00 37.91 308 PRO A C 1
ATOM 2354 O O . PRO A 1 308 ? 13.503 25.152 -5.138 1.00 37.91 308 PRO A O 1
ATOM 2357 N N . SER A 1 309 ? 13.494 27.339 -4.644 1.00 34.81 309 SER A N 1
ATOM 2358 C CA . SER A 1 309 ? 14.546 27.273 -3.637 1.00 34.81 309 SER A CA 1
ATOM 2359 C C . SER A 1 309 ? 14.279 26.157 -2.622 1.00 34.81 309 SER A C 1
ATOM 2361 O O . SER A 1 309 ? 13.152 25.946 -2.169 1.00 34.81 309 SER A O 1
ATOM 2363 N N . SER A 1 310 ? 15.341 25.425 -2.285 1.00 37.91 310 SER A N 1
ATOM 2364 C CA . SER A 1 310 ? 15.343 24.278 -1.384 1.00 37.91 310 SER A CA 1
ATOM 2365 C C . SER A 1 310 ? 14.901 24.660 0.030 1.00 37.91 310 SER A C 1
ATOM 2367 O O . SER A 1 310 ? 15.704 24.835 0.945 1.00 37.91 310 SER A O 1
ATOM 2369 N N . ARG A 1 311 ? 13.590 24.724 0.260 1.00 33.47 311 ARG A N 1
ATOM 2370 C CA . ARG A 1 311 ? 13.054 24.565 1.607 1.00 33.47 311 ARG A CA 1
ATOM 2371 C C . ARG A 1 311 ? 12.988 23.081 1.914 1.00 33.47 311 ARG A C 1
ATOM 2373 O O . ARG A 1 311 ? 12.131 22.352 1.428 1.00 33.47 311 ARG A O 1
ATOM 2380 N N . ARG A 1 312 ? 13.931 22.648 2.748 1.00 39.06 312 ARG A N 1
ATOM 2381 C CA . ARG A 1 312 ? 13.886 21.391 3.493 1.00 39.06 312 ARG A CA 1
ATOM 2382 C C . ARG A 1 312 ? 12.686 21.452 4.456 1.00 39.06 312 ARG A C 1
ATOM 2384 O O . ARG A 1 312 ? 12.869 21.683 5.639 1.00 39.06 312 ARG A O 1
ATOM 2391 N N . SER A 1 313 ? 11.456 21.283 3.971 1.00 35.78 313 SER A N 1
ATOM 2392 C CA . SER A 1 313 ? 10.322 20.990 4.852 1.00 35.78 313 SER A CA 1
ATOM 2393 C C . SER A 1 313 ? 10.193 19.471 4.950 1.00 35.78 313 SER A C 1
ATOM 2395 O O . SER A 1 313 ? 9.369 18.833 4.299 1.00 35.78 313 SER A O 1
ATOM 2397 N N . GLN A 1 314 ? 11.050 18.884 5.784 1.00 39.59 314 GLN A N 1
ATOM 2398 C CA . GLN A 1 314 ? 10.727 17.639 6.486 1.00 39.59 314 GLN A CA 1
ATOM 2399 C C . GLN A 1 314 ? 9.713 17.893 7.617 1.00 39.59 314 GLN A C 1
ATOM 2401 O O . GLN A 1 314 ? 9.557 17.054 8.501 1.00 39.59 314 GLN A O 1
ATOM 2406 N N . ASP A 1 315 ? 9.024 19.034 7.604 1.00 39.81 315 ASP A N 1
ATOM 2407 C CA . ASP A 1 315 ? 7.990 19.328 8.574 1.00 39.81 315 ASP A CA 1
ATOM 2408 C C . ASP A 1 315 ? 6.880 18.294 8.429 1.00 39.81 315 ASP A C 1
ATOM 2410 O O . ASP A 1 315 ? 6.330 18.076 7.345 1.00 39.81 315 ASP A O 1
ATOM 2414 N N . LEU A 1 316 ? 6.620 17.623 9.549 1.00 43.53 316 LEU A N 1
ATOM 2415 C CA . LEU A 1 316 ? 5.512 16.718 9.808 1.00 43.53 316 LEU A CA 1
ATOM 2416 C C . LEU A 1 316 ? 4.179 17.407 9.487 1.00 43.53 316 LEU A C 1
ATOM 2418 O O . LEU A 1 316 ? 3.447 17.830 10.377 1.00 43.53 316 LEU A O 1
ATOM 2422 N N . GLN A 1 317 ? 3.835 17.524 8.211 1.00 51.88 317 GLN A N 1
ATOM 2423 C CA . GLN A 1 317 ? 2.462 17.779 7.827 1.00 51.88 317 GLN A CA 1
ATOM 2424 C C . GLN A 1 317 ? 1.723 16.464 8.011 1.00 51.88 317 GLN A C 1
ATOM 2426 O O . GLN A 1 317 ? 1.842 15.540 7.206 1.00 51.88 317 GLN A O 1
ATOM 2431 N N . VAL A 1 318 ? 0.999 16.367 9.124 1.00 60.16 318 VAL A N 1
ATOM 2432 C CA . VAL A 1 318 ? -0.043 15.360 9.284 1.00 60.16 318 VAL A CA 1
ATOM 2433 C C . VAL A 1 318 ? -0.973 15.499 8.083 1.00 60.16 318 VAL A C 1
ATOM 2435 O O . VAL A 1 318 ? -1.591 16.549 7.892 1.00 60.16 318 VAL A O 1
ATOM 2438 N N . ILE A 1 319 ? -1.052 14.461 7.250 1.00 63.56 319 ILE A N 1
ATOM 2439 C CA . ILE A 1 319 ? -1.946 14.473 6.093 1.00 63.56 319 ILE A CA 1
ATOM 2440 C C . ILE A 1 319 ? -3.352 14.245 6.639 1.00 63.56 319 ILE A C 1
ATOM 2442 O O . ILE A 1 319 ? -3.750 13.114 6.919 1.00 63.56 319 ILE A O 1
ATOM 2446 N N . GLN A 1 320 ? -4.091 15.335 6.839 1.00 59.47 320 GLN A N 1
ATOM 2447 C CA . GLN A 1 320 ? -5.490 15.278 7.239 1.00 59.47 320 GLN A CA 1
ATOM 2448 C C . GLN A 1 320 ? -6.380 15.143 6.010 1.00 59.47 320 GLN A C 1
ATOM 2450 O O . GLN A 1 320 ? -6.440 16.011 5.137 1.00 59.47 320 GLN A O 1
ATOM 2455 N N . THR A 1 321 ? -7.113 14.040 5.956 1.00 64.00 321 THR A N 1
ATOM 2456 C CA . THR A 1 321 ? -8.094 13.798 4.900 1.00 64.00 321 THR A CA 1
ATOM 2457 C C . THR A 1 321 ? -9.452 14.371 5.312 1.00 64.00 321 THR A C 1
ATOM 2459 O O . THR A 1 321 ? -9.960 14.065 6.384 1.00 64.00 321 THR A O 1
ATOM 2462 N N . HIS A 1 322 ? -10.051 15.226 4.475 1.00 58.50 322 HIS A N 1
ATOM 2463 C CA . HIS A 1 322 ? -11.406 15.761 4.714 1.00 58.50 322 HIS A CA 1
ATOM 2464 C C . HIS A 1 322 ? -12.504 14.784 4.259 1.00 58.50 322 HIS A C 1
ATOM 2466 O O . HIS A 1 322 ? -13.612 14.797 4.784 1.00 58.50 322 HIS A O 1
ATOM 2472 N N . CYS A 1 323 ? -12.181 13.926 3.288 1.00 61.88 323 CYS A N 1
ATOM 2473 C CA . CYS A 1 323 ? -12.928 12.721 2.955 1.00 61.88 323 CYS A CA 1
ATOM 2474 C C . CYS A 1 323 ? -12.000 11.543 3.273 1.00 61.88 323 CYS A C 1
ATOM 2476 O O . CYS A 1 323 ? -10.938 11.458 2.653 1.00 61.88 323 CYS A O 1
ATOM 2478 N N . PRO A 1 324 ? -12.369 10.656 4.211 1.00 55.91 324 PRO A N 1
ATOM 2479 C CA . PRO A 1 324 ? -11.460 9.652 4.773 1.00 55.91 324 PRO A CA 1
ATOM 2480 C C . PRO A 1 324 ? -10.992 8.635 3.741 1.00 55.91 324 PRO A C 1
ATOM 2482 O O . PRO A 1 324 ? -10.008 7.935 3.961 1.00 55.91 324 PRO A O 1
ATOM 2485 N N . VAL A 1 325 ? -11.712 8.522 2.625 1.00 54.62 325 VAL A N 1
ATOM 2486 C CA . VAL A 1 325 ? -11.472 7.459 1.674 1.00 54.62 325 VAL A CA 1
ATOM 2487 C C . VAL A 1 325 ? -11.618 7.968 0.253 1.00 54.62 325 VAL A C 1
ATOM 2489 O O . VAL A 1 325 ? -12.655 8.494 -0.144 1.00 54.62 325 VAL A O 1
ATOM 2492 N N . LEU A 1 326 ? -10.568 7.738 -0.530 1.00 52.12 326 LEU A N 1
ATOM 2493 C CA . LEU A 1 326 ? -10.572 7.804 -1.989 1.00 52.12 326 LEU A CA 1
ATOM 2494 C C . LEU A 1 326 ? -11.350 6.635 -2.628 1.00 52.12 326 LEU A C 1
ATOM 2496 O O . LEU A 1 326 ? -11.168 6.337 -3.807 1.00 52.12 326 LEU A O 1
ATOM 2500 N N . LEU A 1 327 ? -12.182 5.951 -1.842 1.00 49.09 327 LEU A N 1
ATOM 2501 C CA . LEU A 1 327 ? -12.806 4.692 -2.201 1.00 49.09 327 LEU A CA 1
ATOM 2502 C C . LEU A 1 327 ? -14.320 4.883 -2.223 1.00 49.09 327 LEU A C 1
ATOM 2504 O O . LEU A 1 327 ? -14.923 4.938 -1.157 1.00 49.09 327 LEU A O 1
ATOM 2508 N N . VAL A 1 328 ? -14.907 5.037 -3.415 1.00 37.31 328 VAL A N 1
ATOM 2509 C CA . VAL A 1 328 ? -16.364 4.947 -3.646 1.00 37.31 328 VAL A CA 1
ATOM 2510 C C . VAL A 1 328 ? -16.656 4.139 -4.893 1.00 37.31 328 VAL A C 1
ATOM 2512 O O . VAL A 1 328 ? -16.616 4.731 -5.994 1.00 37.31 328 VAL A O 1
#

pLDDT: mean 77.0, std 17.98, range [29.25, 97.75]

Organism: NCBI:txid191504

Foldseek 3Di:
DVVVVVVVVVVVVVVVVVVVVVPPPDPDDDDDDPPDDLEAADPQQEEEEAEPQDQPPQPPNGSLQRQNHLVRFDQVQPLVLVVPVVSPAYEYEYYPDCQLLAFFDLDPPVDDPPFEDSVGYAYEYEHNQLAPWDQDPVRATDDAGPCPRVLSLVLSCVVVVFAHQEYEYDAQQFDPGDNYHHQLVRLLVNLLVVVVSQCVSCPVPPRRHYYHDDNHDDDPCSCVVCNCVSNCVSPVDDDADEDSDDAPDPPSDDPPGRLDPVVVVVQVCQSPPVSPPDGDHHHYRGYDHCSNSSCVRPDDDDDPDPDDPDDPPPPSPRRYDPHRDSTD

Radius of gyration: 25.38 Å; chains: 1; bounding box: 82×61×75 Å

Sequence (328 aa):
MEAAWLLLRVLAWLWFSAMLLRLGAAAEVVAVDGRRAVAATGEDFVCATLDWWPPEKCDYGTCAWGRASLLNLDLSNKVLLNAVRAFAPLTLRLGGSLQDKVVYGTADLRRPCARRLLLSAKIVFGLNALNGRVLLPDGSQGGPWDYTNAASLIRYTINKGYRIQGWELGNELSGSGVGNRVAVDQYAADVVALKSLIDRIYEGNPSKPLVIAPGGFFDTGWYAHNYPQGILNSAGTSTVAWVGEAGGAYNCGHHLVTDSFVLSFWNVKKFFSPATVLEDDVSLMGLVIFKALLRAAVLPEPVPSEHPSSRRSQDLQVIQTHCPVLLV

InterPro domains:
  IPR005199 Glycoside hydrolase, family 79 [PF03662] (29-114)
  IPR005199 Glycoside hydrolase, family 79 [PF03662] (121-225)
  IPR005199 Glycoside hydrolase, family 79 [PF03662] (230-268)
  IPR017853 Glycoside hydrolase superfamily [SSF51445] (43-268)

Secondary structure (DSSP, 8-state):
-HHHHHHHHHHHHHHHHHHHHHTS----------S-----EEEEEEEEEEE---TT--GGGS--STT-STTT--TT-HHHHHHHHHT-SEEEEEESTTGGGEEE-----SS-------TTEEEEEEE-S-TT-EE-TTS-EES---THHHHHHHHHHHHTT---SEEEE-SS-STT-BSB---HHHHHHHHHHHHHHHHHHTTT-SSPPEEE---S---HHHHHSSHHHHHHHHH------------SSSTT--TTTTTSTHHHHHHHHHHHSGGGSS-SS--EEEEP-THHHHHHHH--S-----------------EEESSS-S--